Protein AF-A0A2K3L860-F1 (afdb_monomer_lite)

Foldseek 3Di:
DDDPDDPPVVVVVVVVVVVVVVVVVVVDDDDDPDPPVVPVVVPPPDDDDDDDDDDDDDDDPDDQPQPDPPDDDDDDPDQAAEEEAEQHLVQVVCVVRLEAADPQPCCVVVVDPRHHYDHDSYN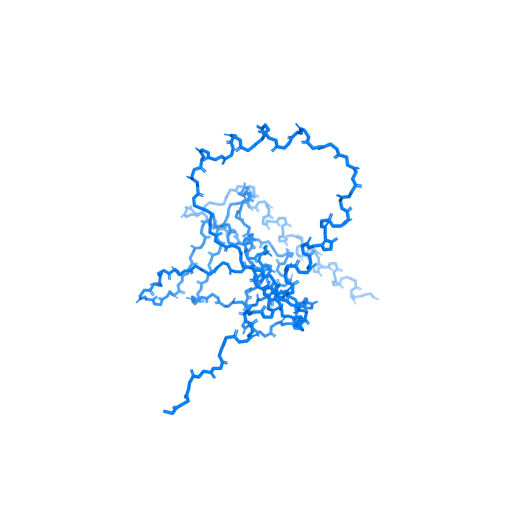YYHQHYDPPRPRRDDRVCSHHVVCPPPDDDDDDDPVRDDDVVRVVVVVVVVVVVVVVVVVVVVVVVD

Sequence (190 aa):
MSGENEIPLYDYIIDSLNAKLADLESCVDGHSKEELDSVKDVYMNVAVPLPQLSPELPPTQDVPKRYTAYINYTKLLFKVDTFFAVGSPLGVFLALRNIRIGIGRGQEYWEQENISEDMPACRQMFNIFHPYDPVAYRVEPLVCKEYFGKRPVLIPYHRGGKRLHIGFQEFTENLAVRTHAIKNYMISAR

Structure (mmCIF, N/CA/C/O backbone):
data_AF-A0A2K3L860-F1
#
_entry.id   AF-A0A2K3L860-F1
#
loop_
_atom_site.group_PDB
_atom_site.id
_atom_site.type_symbol
_atom_site.label_atom_id
_atom_site.label_alt_id
_atom_site.label_comp_id
_atom_site.label_asym_id
_atom_site.label_entity_id
_atom_site.label_seq_id
_atom_site.pdbx_PDB_ins_code
_atom_site.Cartn_x
_atom_site.Cartn_y
_atom_site.Cartn_z
_atom_site.occupancy
_atom_site.B_iso_or_equiv
_atom_site.auth_seq_id
_atom_site.auth_comp_id
_atom_site.auth_asym_id
_atom_site.auth_atom_id
_atom_site.pdbx_PDB_model_num
ATOM 1 N N . MET A 1 1 ? -25.189 2.477 56.644 1.00 37.31 1 MET A N 1
ATOM 2 C CA . MET A 1 1 ? -23.773 2.620 57.034 1.00 37.31 1 MET A CA 1
ATOM 3 C C . MET A 1 1 ? -22.972 2.907 55.778 1.00 37.31 1 MET A C 1
ATOM 5 O O . MET A 1 1 ? -23.106 2.147 54.831 1.00 37.31 1 MET A O 1
ATOM 9 N N . SER A 1 2 ? -22.222 4.014 55.827 1.00 41.62 2 SER A N 1
ATOM 10 C CA . SER A 1 2 ? -21.020 4.377 55.051 1.00 41.62 2 SER A CA 1
ATOM 11 C C . SER A 1 2 ? -21.061 4.339 53.518 1.00 41.62 2 SER A C 1
ATOM 13 O O . SER A 1 2 ? -21.003 3.271 52.916 1.00 41.62 2 SER A O 1
ATOM 15 N N . GLY A 1 3 ? -21.001 5.532 52.920 1.00 40.41 3 GLY A N 1
ATOM 16 C CA . GLY A 1 3 ? -20.678 5.758 51.511 1.00 40.41 3 GLY A CA 1
ATOM 17 C C . GLY A 1 3 ? -20.404 7.233 51.189 1.00 40.41 3 GLY A C 1
ATOM 18 O O . GLY A 1 3 ? -20.830 7.703 50.147 1.00 40.41 3 GLY A O 1
ATOM 19 N N . GLU A 1 4 ? -19.756 7.981 52.086 1.00 53.78 4 GLU A N 1
ATOM 20 C CA . GLU A 1 4 ? -19.275 9.348 51.828 1.00 53.78 4 GLU A CA 1
ATOM 21 C C . GLU A 1 4 ? -17.748 9.285 51.793 1.00 53.78 4 GLU A C 1
ATOM 23 O O . GLU A 1 4 ? -17.167 9.092 52.852 1.00 53.78 4 GLU A O 1
ATOM 28 N N . ASN A 1 5 ? -17.111 9.338 50.613 1.00 53.41 5 ASN A N 1
ATOM 29 C CA . ASN A 1 5 ? -15.647 9.499 50.472 1.00 53.41 5 ASN A CA 1
ATOM 30 C C . ASN A 1 5 ? -15.177 9.846 49.031 1.00 53.41 5 ASN A C 1
ATOM 32 O O . ASN A 1 5 ? -14.077 9.470 48.644 1.00 53.41 5 ASN A O 1
ATOM 36 N N . GLU A 1 6 ? -15.959 10.574 48.221 1.00 54.19 6 GLU A N 1
ATOM 37 C CA . GLU A 1 6 ? -15.490 11.064 46.895 1.00 54.19 6 GLU A CA 1
ATOM 38 C C . GLU A 1 6 ? -15.474 12.598 46.751 1.00 54.19 6 GLU A C 1
ATOM 40 O O . GLU A 1 6 ? -14.933 13.132 45.786 1.00 54.19 6 GLU A O 1
ATOM 45 N N . ILE A 1 7 ? -15.992 13.327 47.741 1.00 55.47 7 ILE A N 1
ATOM 46 C CA . ILE A 1 7 ? -16.099 14.794 47.727 1.00 55.47 7 ILE A CA 1
ATOM 47 C C . ILE A 1 7 ? -14.745 15.535 47.905 1.00 55.47 7 ILE A C 1
ATOM 49 O O . ILE A 1 7 ? -14.552 16.546 47.232 1.00 55.47 7 ILE A O 1
ATOM 53 N N . PRO A 1 8 ? -13.750 15.071 48.698 1.00 58.66 8 PRO A N 1
ATOM 54 C CA . PRO A 1 8 ? -12.613 15.930 49.060 1.00 58.66 8 PRO A CA 1
ATOM 55 C C . PRO A 1 8 ? -11.592 16.158 47.933 1.00 58.66 8 PRO A C 1
ATOM 57 O O . PRO A 1 8 ? -10.766 17.062 48.030 1.00 58.66 8 PRO A O 1
ATOM 60 N N . LEU A 1 9 ? -11.621 15.355 46.862 1.00 65.06 9 LEU A N 1
ATOM 61 C CA . LEU A 1 9 ? -10.682 15.503 45.747 1.00 65.06 9 LEU A CA 1
ATOM 62 C C . LEU A 1 9 ? -11.074 16.657 44.812 1.00 65.06 9 LEU A C 1
ATOM 64 O O . LEU A 1 9 ? -10.198 17.337 44.284 1.00 65.06 9 LEU A O 1
ATOM 68 N N . TYR A 1 10 ? -12.374 16.888 44.619 1.00 61.34 10 TYR A N 1
ATOM 69 C CA . TYR A 1 10 ? -12.865 17.947 43.737 1.00 61.34 10 TYR A CA 1
ATOM 70 C C . TYR A 1 10 ? -12.638 19.332 44.331 1.00 61.34 10 TYR A C 1
ATOM 72 O O . TYR A 1 10 ? -12.137 20.210 43.631 1.00 61.34 10 TYR A O 1
ATOM 80 N N . ASP A 1 11 ? -12.920 19.496 45.622 1.00 75.94 11 ASP A N 1
ATOM 81 C CA . ASP A 1 11 ? -12.706 20.764 46.323 1.00 75.94 11 ASP A CA 1
ATOM 82 C C . ASP A 1 11 ? -11.220 21.153 46.302 1.00 75.94 11 ASP A C 1
ATOM 84 O O . ASP A 1 11 ? -10.871 22.276 45.945 1.00 75.94 11 ASP A O 1
ATOM 88 N N . TYR A 1 12 ? -10.323 20.183 46.523 1.00 79.38 12 TYR A N 1
ATOM 89 C CA . TYR A 1 12 ? -8.878 20.399 46.423 1.00 79.38 12 TYR A CA 1
ATOM 90 C C . TYR A 1 12 ? -8.427 20.861 45.024 1.00 79.38 12 TYR A C 1
ATOM 92 O O . TYR A 1 12 ? -7.561 21.730 44.894 1.00 79.38 12 TYR A O 1
ATOM 100 N N . ILE A 1 13 ? -9.008 20.291 43.962 1.00 75.00 13 ILE A N 1
ATOM 101 C CA . ILE A 1 13 ? -8.688 20.674 42.579 1.00 75.00 13 ILE A CA 1
ATOM 102 C C . ILE A 1 13 ? -9.181 22.095 42.285 1.00 75.00 13 ILE A C 1
ATOM 104 O O . ILE A 1 13 ? -8.449 22.874 41.673 1.00 75.00 13 ILE A O 1
ATOM 108 N N . ILE A 1 14 ? -10.392 22.441 42.730 1.00 79.62 14 ILE A N 1
ATOM 109 C CA . ILE A 1 14 ? -10.975 23.776 42.545 1.00 79.62 14 ILE A CA 1
ATOM 110 C C . ILE A 1 14 ? -10.124 24.829 43.256 1.00 79.62 14 ILE A C 1
ATOM 112 O O . ILE A 1 14 ? -9.753 25.832 42.644 1.00 79.62 14 ILE A O 1
ATOM 116 N N . ASP A 1 15 ? -9.736 24.572 44.503 1.00 84.25 15 ASP A N 1
ATOM 117 C CA . ASP A 1 15 ? -8.903 25.489 45.281 1.00 84.25 15 ASP A CA 1
ATOM 118 C C . ASP A 1 15 ? -7.521 25.684 44.640 1.00 84.25 15 ASP A C 1
ATOM 120 O O . ASP A 1 15 ? -7.024 26.808 44.537 1.00 84.25 15 ASP A O 1
ATOM 124 N N . SER A 1 16 ? -6.921 24.606 44.120 1.00 81.25 16 SER A N 1
ATOM 125 C CA . SER A 1 16 ? -5.637 24.672 43.414 1.00 81.25 16 SER A CA 1
ATOM 126 C C . SER A 1 16 ? -5.717 25.463 42.101 1.00 81.25 16 SER A C 1
ATOM 128 O O . SER A 1 16 ? -4.788 26.205 41.768 1.00 81.25 16 SER A O 1
ATOM 130 N N . LEU A 1 17 ? -6.816 25.332 41.351 1.00 81.31 17 LEU A N 1
ATOM 131 C CA . LEU A 1 17 ? -7.034 26.078 40.109 1.00 81.31 17 LEU A CA 1
ATOM 132 C C . LEU A 1 17 ? -7.280 27.565 40.375 1.00 81.31 17 LEU A C 1
ATOM 134 O O . LEU A 1 17 ? -6.705 28.404 39.682 1.00 81.31 17 LEU A O 1
ATOM 138 N N . ASN A 1 18 ? -8.063 27.892 41.404 1.00 85.50 18 ASN A N 1
ATOM 139 C CA . ASN A 1 18 ? -8.320 29.276 41.802 1.00 85.50 18 ASN A CA 1
ATOM 140 C C . ASN A 1 18 ? -7.043 29.982 42.277 1.00 85.50 18 ASN A C 1
ATOM 142 O O . ASN A 1 18 ? -6.813 31.133 41.913 1.00 85.50 18 ASN A O 1
ATOM 146 N N . ALA A 1 19 ? -6.170 29.284 43.011 1.00 83.06 19 ALA A N 1
ATOM 147 C CA . ALA A 1 19 ? -4.871 29.827 43.407 1.00 83.06 19 ALA A CA 1
ATOM 148 C C . ALA A 1 19 ? -3.983 30.149 42.189 1.00 83.06 19 ALA A C 1
ATOM 150 O O . ALA A 1 19 ? -3.400 31.227 42.115 1.00 83.06 19 ALA A O 1
ATOM 151 N N . LYS A 1 20 ? -3.940 29.259 41.186 1.00 83.12 20 LYS A N 1
ATOM 152 C CA . LYS A 1 20 ? -3.177 29.495 39.945 1.00 83.12 20 LYS A CA 1
ATOM 153 C C . LYS A 1 20 ? -3.732 30.641 39.102 1.00 83.12 20 LYS A C 1
ATOM 155 O O . LYS A 1 20 ? -2.955 31.341 38.458 1.00 83.12 20 LYS A O 1
ATOM 160 N N . LEU A 1 21 ? -5.053 30.820 39.078 1.00 76.69 21 LEU A N 1
ATOM 161 C CA . LEU A 1 21 ? -5.680 31.958 38.403 1.00 76.69 21 LEU A CA 1
ATOM 162 C C . LEU A 1 21 ? -5.306 33.275 39.088 1.00 76.69 21 LEU A C 1
ATOM 164 O O . LEU A 1 21 ? -4.918 34.212 38.399 1.00 76.69 21 LEU A O 1
ATOM 168 N N . ALA A 1 22 ? -5.323 33.320 40.421 1.00 80.06 22 ALA A N 1
ATOM 169 C CA . ALA A 1 22 ? -4.911 34.502 41.176 1.00 80.06 22 ALA A CA 1
ATOM 170 C C . ALA A 1 22 ? -3.428 34.861 40.954 1.00 80.06 22 ALA A C 1
ATOM 172 O O . ALA A 1 22 ? -3.096 36.037 40.804 1.00 80.06 22 ALA A O 1
ATOM 173 N N . ASP A 1 23 ? -2.541 33.863 40.863 1.00 77.00 23 ASP A N 1
ATOM 174 C CA . ASP A 1 23 ? -1.121 34.076 40.544 1.00 77.00 23 ASP A CA 1
ATOM 175 C C . ASP A 1 23 ? -0.928 34.645 39.127 1.00 77.00 23 ASP A C 1
ATOM 177 O O . ASP A 1 23 ? -0.110 35.540 38.913 1.00 77.00 23 ASP A O 1
ATOM 181 N N . LEU A 1 24 ? -1.705 34.156 38.155 1.00 71.56 24 LEU A N 1
ATOM 182 C CA . LEU A 1 24 ? -1.675 34.641 36.773 1.00 71.56 24 LEU A CA 1
ATOM 183 C C . LEU A 1 24 ? -2.245 36.057 36.641 1.00 71.56 24 LEU A C 1
ATOM 185 O O . LEU A 1 24 ? -1.691 36.863 35.896 1.00 71.56 24 LEU A O 1
ATOM 189 N N . GLU A 1 25 ? -3.313 36.375 37.373 1.00 73.75 25 GLU A N 1
ATOM 190 C CA . GLU A 1 25 ? -3.898 37.719 37.416 1.00 73.75 25 GLU A CA 1
ATOM 191 C C . GLU A 1 25 ? -2.967 38.721 38.113 1.00 73.75 25 GLU A C 1
ATOM 193 O O . GLU A 1 25 ? -2.856 39.863 37.674 1.00 73.75 25 GLU A O 1
ATOM 198 N N . SER A 1 26 ? -2.217 38.280 39.127 1.00 65.56 26 SER A N 1
ATOM 199 C CA . SER A 1 26 ? -1.172 39.069 39.794 1.00 65.56 26 SER A CA 1
ATOM 200 C C . SER A 1 26 ? 0.007 39.411 38.866 1.00 65.56 26 SER A C 1
ATOM 202 O O . SER A 1 26 ? 0.633 40.461 39.008 1.00 65.56 26 SER A O 1
ATOM 204 N N . CYS A 1 27 ? 0.296 38.570 37.865 1.00 50.06 27 CYS A N 1
ATOM 205 C CA . CYS A 1 27 ? 1.323 38.849 36.855 1.00 50.06 27 CYS A CA 1
ATOM 206 C C . CYS A 1 27 ? 0.886 39.849 35.769 1.00 50.06 27 CYS A C 1
ATOM 208 O O . CYS A 1 27 ? 1.728 40.271 34.974 1.00 50.06 27 CYS A O 1
ATOM 210 N N . VAL A 1 28 ? -0.391 40.241 35.719 1.00 53.38 28 VAL A N 1
ATOM 211 C CA . VAL A 1 28 ? -0.916 41.205 34.744 1.00 53.38 28 VAL A CA 1
ATOM 212 C C . VAL A 1 28 ? -1.301 42.493 35.466 1.00 53.38 28 VAL A C 1
ATOM 214 O O . VAL A 1 28 ? -2.473 42.832 35.599 1.00 53.38 28 VAL A O 1
ATOM 217 N N . ASP A 1 29 ? -0.289 43.241 35.903 1.00 47.12 29 ASP A N 1
ATOM 218 C CA . ASP A 1 29 ? -0.457 44.656 36.223 1.00 47.12 29 ASP A CA 1
ATOM 219 C C . ASP A 1 29 ? 0.257 45.511 35.167 1.00 47.12 29 ASP A C 1
ATOM 221 O O . ASP A 1 29 ? 1.479 45.467 35.015 1.00 47.12 29 ASP A O 1
ATOM 225 N N . GLY A 1 30 ? -0.542 46.270 34.410 1.00 51.44 30 GLY A N 1
ATOM 226 C CA . GLY A 1 30 ? -0.077 47.355 33.544 1.00 51.44 30 GLY A CA 1
ATOM 227 C C . GLY A 1 30 ? -0.006 47.075 32.036 1.00 51.44 30 GLY A C 1
ATOM 228 O O . GLY A 1 30 ? 1.085 46.995 31.488 1.00 51.44 30 GLY A O 1
ATOM 229 N N . HIS A 1 31 ? -1.150 47.030 31.337 1.00 37.59 31 HIS A N 1
ATOM 230 C CA . HIS A 1 31 ? -1.500 48.012 30.284 1.00 37.59 31 HIS A CA 1
ATOM 231 C C . HIS A 1 31 ? -2.843 47.695 29.576 1.00 37.59 31 HIS A C 1
ATOM 233 O O . HIS A 1 31 ? -3.095 46.575 29.145 1.00 37.59 31 HIS A O 1
ATOM 239 N N . SER A 1 32 ? -3.660 48.750 29.418 1.00 39.38 32 SER A N 1
ATOM 240 C CA . SER A 1 32 ? -4.840 48.932 28.537 1.00 39.38 32 SER A CA 1
ATOM 241 C C . SER A 1 32 ? -6.076 48.036 28.739 1.00 39.38 32 SER A C 1
ATOM 243 O O . SER A 1 32 ? -6.258 47.007 28.099 1.00 39.38 32 SER A O 1
ATOM 245 N N . LYS A 1 33 ? -7.009 48.539 29.556 1.00 47.03 33 LYS A N 1
ATOM 246 C CA . LYS A 1 33 ? -8.347 47.991 29.842 1.00 47.03 33 LYS A CA 1
ATOM 247 C C . LYS A 1 33 ? -9.439 48.414 28.835 1.00 47.03 33 LYS A C 1
ATOM 249 O O . LYS A 1 33 ? -10.611 48.370 29.182 1.00 47.03 33 LYS A O 1
ATOM 254 N N . GLU A 1 34 ? -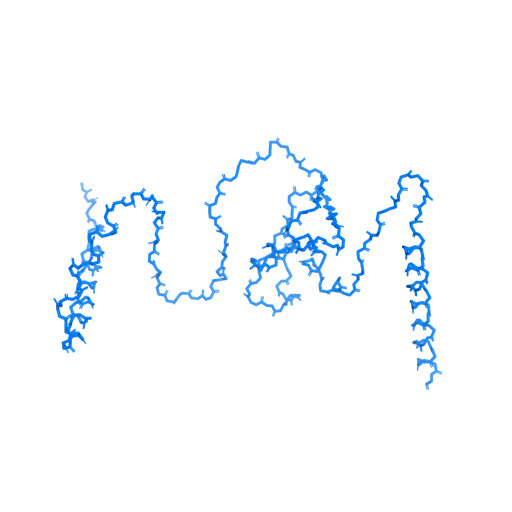9.090 48.828 27.614 1.00 47.34 34 GLU A N 1
ATOM 255 C CA . GLU A 1 34 ? -10.049 49.480 26.692 1.00 47.34 34 GLU A CA 1
ATOM 256 C C . GLU A 1 34 ? -10.246 48.777 25.330 1.00 47.34 34 GLU A C 1
ATOM 258 O O . GLU A 1 34 ? -11.139 49.156 24.582 1.00 47.34 34 GLU A O 1
ATOM 263 N N . GLU A 1 35 ? -9.522 47.693 25.016 1.00 42.88 35 GLU A N 1
ATOM 264 C CA . GLU A 1 35 ? -9.680 46.964 23.734 1.00 42.88 35 GLU A CA 1
ATOM 265 C C . GLU A 1 35 ? -10.376 45.589 23.844 1.00 42.88 35 GLU A C 1
ATOM 267 O O . GLU A 1 35 ? -10.534 44.890 22.843 1.00 42.88 35 GLU A O 1
ATOM 272 N N . LEU A 1 36 ? -10.859 45.194 25.032 1.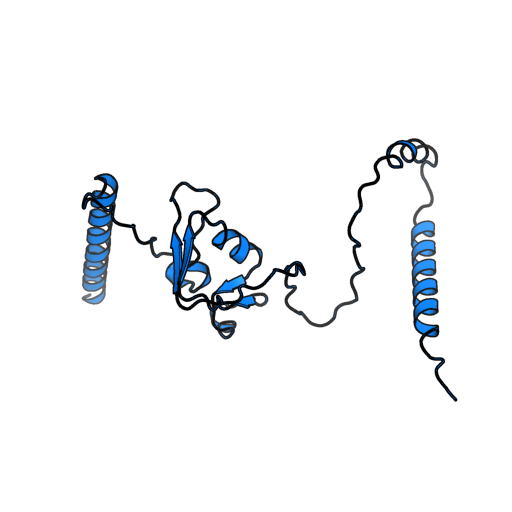00 43.06 36 LEU A N 1
ATOM 273 C CA . LEU A 1 36 ? -11.484 43.875 25.258 1.00 43.06 36 LEU A CA 1
ATOM 274 C C . LEU A 1 36 ? -13.025 43.886 25.321 1.00 43.06 36 LEU A C 1
ATOM 276 O O . LEU A 1 36 ? -13.634 42.835 25.529 1.00 43.06 36 LEU A O 1
ATOM 280 N N . ASP A 1 37 ? -13.657 45.041 25.110 1.00 39.72 37 ASP A N 1
ATOM 281 C CA . ASP A 1 37 ? -15.124 45.152 25.038 1.00 39.72 37 ASP A CA 1
ATOM 282 C C . ASP A 1 37 ? -15.657 45.222 23.595 1.00 39.72 37 ASP A C 1
ATOM 284 O O . ASP A 1 37 ? -16.842 45.015 23.375 1.00 39.72 37 ASP A O 1
ATOM 288 N N . SER A 1 38 ? -14.791 45.386 22.586 1.00 41.00 38 SER A N 1
ATOM 289 C CA . SER A 1 38 ? -15.187 45.393 21.162 1.00 41.00 38 SER A CA 1
ATOM 290 C C . SER A 1 38 ? -15.169 43.998 20.505 1.00 41.00 38 SER A C 1
ATOM 292 O O . SER A 1 38 ? -15.872 43.737 19.530 1.00 41.00 38 SER A O 1
ATOM 294 N N . VAL A 1 39 ? -14.396 43.048 21.047 1.00 42.62 39 VAL A N 1
ATOM 295 C CA . VAL A 1 39 ? -14.201 41.719 20.425 1.00 42.62 39 VAL A CA 1
ATOM 296 C C . VAL A 1 39 ? -15.210 40.671 20.925 1.00 42.62 39 VAL A C 1
ATOM 298 O O . VAL A 1 39 ? -15.438 39.657 20.261 1.00 42.62 39 VAL A O 1
ATOM 301 N N . LYS A 1 40 ? -15.871 40.914 22.066 1.00 41.06 40 LYS A N 1
ATOM 302 C CA . LYS A 1 40 ? -16.848 39.983 22.662 1.00 41.06 40 LYS A CA 1
ATOM 303 C C . LYS A 1 40 ? -18.166 39.898 21.883 1.00 41.06 40 LYS A C 1
ATOM 305 O O . LYS A 1 40 ? -18.759 38.822 21.837 1.00 41.06 40 LYS A O 1
ATOM 310 N N . ASP A 1 41 ? -18.570 40.967 21.198 1.00 37.19 41 ASP A N 1
ATOM 311 C CA . ASP A 1 41 ? -19.844 41.007 20.464 1.00 37.19 41 ASP A CA 1
ATOM 312 C C . ASP A 1 41 ? -19.816 40.242 19.130 1.00 37.19 41 ASP A C 1
ATOM 314 O O . ASP A 1 41 ? -20.860 39.839 18.613 1.00 37.19 41 ASP A O 1
ATOM 318 N N . VAL A 1 42 ? -18.628 39.970 18.580 1.00 41.38 42 VAL A N 1
ATOM 319 C CA . VAL A 1 42 ? -18.482 39.246 17.304 1.00 41.38 42 VAL A CA 1
ATOM 320 C C . VAL A 1 42 ? -18.513 37.723 17.497 1.00 41.38 42 VAL A C 1
ATOM 322 O O . VAL A 1 42 ? -18.956 36.998 16.607 1.00 41.38 42 VAL A O 1
ATOM 325 N N . TYR A 1 43 ? -18.106 37.213 18.664 1.00 40.19 43 TYR A N 1
ATOM 326 C CA . TYR A 1 43 ? -17.935 35.770 18.889 1.00 40.19 43 TYR A CA 1
ATOM 327 C C . TYR A 1 43 ? -19.128 35.052 19.540 1.00 40.19 43 TYR A C 1
ATOM 329 O O . TYR A 1 43 ? -19.131 33.823 19.581 1.00 40.19 43 TYR A O 1
ATOM 337 N N . MET A 1 44 ? -20.171 35.759 19.987 1.00 40.09 44 MET A N 1
ATOM 338 C CA . MET A 1 44 ? -21.336 35.121 20.628 1.00 40.09 44 MET A CA 1
ATOM 339 C C . MET A 1 44 ? -22.443 34.661 19.662 1.00 40.09 44 MET A C 1
ATOM 341 O O . MET A 1 44 ? -23.421 34.067 20.106 1.00 40.09 44 MET A O 1
ATOM 345 N N . ASN A 1 45 ? -22.289 34.856 18.345 1.00 45.66 45 ASN A N 1
ATOM 346 C CA . ASN A 1 45 ? -23.353 34.576 17.366 1.00 45.66 45 ASN A CA 1
ATOM 347 C C . ASN A 1 45 ? -23.065 33.448 16.361 1.00 45.66 45 ASN A C 1
ATOM 349 O O . ASN A 1 45 ? -23.779 33.319 15.367 1.00 45.66 45 ASN A O 1
ATOM 353 N N . VAL A 1 46 ? -22.087 32.576 16.616 1.00 35.38 46 VAL A N 1
ATOM 354 C CA . VAL A 1 46 ? -21.932 31.342 15.827 1.00 35.38 46 VAL A CA 1
ATOM 355 C C . VAL A 1 46 ? -21.883 30.141 16.763 1.00 35.38 46 VAL A C 1
ATOM 357 O O . VAL A 1 46 ? -20.829 29.726 17.234 1.00 35.38 46 VAL A O 1
ATOM 360 N N . ALA A 1 47 ? -23.055 29.569 17.034 1.00 40.38 47 ALA A N 1
ATOM 361 C CA . ALA A 1 47 ? -23.168 28.273 17.683 1.00 40.38 47 ALA A CA 1
ATOM 362 C C . ALA A 1 47 ? -22.594 27.187 16.755 1.00 40.38 47 ALA A C 1
ATOM 364 O O . ALA A 1 47 ? -23.253 26.737 15.819 1.00 40.38 47 ALA A O 1
ATOM 365 N N . VAL A 1 48 ? -21.359 26.763 17.023 1.00 37.12 48 VAL A N 1
ATOM 366 C CA . VAL A 1 48 ? -20.770 25.533 16.478 1.00 37.12 48 VAL A CA 1
ATOM 367 C C . VAL A 1 48 ? -20.484 24.605 17.660 1.00 37.12 48 VAL A C 1
ATOM 369 O O . VAL A 1 48 ? -19.784 25.025 18.583 1.00 37.12 48 VAL A O 1
ATOM 372 N N . PRO A 1 49 ? -20.990 23.359 17.691 1.00 36.56 49 PRO A N 1
ATOM 373 C CA . PRO A 1 49 ? -20.646 22.434 18.762 1.00 36.56 49 PRO A CA 1
ATOM 374 C C . PRO A 1 49 ? -19.180 22.003 18.609 1.00 36.56 49 PRO A C 1
ATOM 376 O O . PRO A 1 49 ? -18.834 21.280 17.675 1.00 36.56 49 PRO A O 1
ATOM 379 N N . LEU A 1 50 ? -18.316 22.443 19.523 1.00 35.09 50 LEU A N 1
ATOM 380 C CA . LEU A 1 50 ? -16.951 21.938 19.682 1.00 35.09 50 LEU A CA 1
ATOM 381 C C . LEU A 1 50 ? -16.969 20.703 20.606 1.00 35.09 50 LEU A C 1
ATOM 383 O O . LEU A 1 50 ? -17.458 20.807 21.734 1.00 35.09 50 LEU A O 1
ATOM 387 N N . PRO A 1 51 ? -16.450 19.535 20.179 1.00 35.19 51 PRO A N 1
ATOM 388 C CA . PRO A 1 51 ? -16.234 18.400 21.072 1.00 35.19 51 PRO A CA 1
ATOM 389 C C . PRO A 1 51 ? -15.178 18.735 22.132 1.00 35.19 51 PRO A C 1
ATOM 391 O O . PRO A 1 51 ? -14.177 19.388 21.844 1.00 35.19 51 PRO A O 1
ATOM 394 N N . GLN A 1 52 ? -15.425 18.282 23.359 1.00 36.69 52 GLN A N 1
ATOM 395 C CA . GLN A 1 52 ? -14.699 18.679 24.560 1.00 36.69 52 GLN A CA 1
ATOM 396 C C . GLN A 1 52 ? -13.236 18.219 24.572 1.00 36.69 52 GLN A C 1
ATOM 398 O O . GLN A 1 52 ? -12.933 17.050 24.338 1.00 36.69 52 GLN A O 1
ATOM 403 N N . LEU A 1 53 ? -12.348 19.158 24.901 1.00 33.94 53 LEU A N 1
ATOM 404 C CA . LEU A 1 53 ? -10.923 18.952 25.127 1.00 33.94 53 LEU A CA 1
ATOM 405 C C . LEU A 1 53 ? -10.701 18.705 26.630 1.00 33.94 53 LEU A C 1
ATOM 407 O O . LEU A 1 53 ? -10.928 19.598 27.444 1.00 33.94 53 LEU A O 1
ATOM 411 N N . SER A 1 54 ? -10.312 17.489 27.010 1.00 37.22 54 SER A N 1
ATOM 412 C CA . SER A 1 54 ? -9.958 17.141 28.396 1.00 37.22 54 SER A CA 1
ATOM 413 C C . SER A 1 54 ? -8.537 17.635 28.752 1.00 37.22 54 SER A C 1
ATOM 415 O O . SER A 1 54 ? -7.678 17.613 27.869 1.00 37.22 54 SER A O 1
ATOM 417 N N . PRO A 1 55 ? -8.244 18.039 30.009 1.00 46.22 55 PRO A N 1
ATOM 418 C CA . PRO A 1 55 ? -6.915 18.516 30.421 1.00 46.22 55 PRO A CA 1
ATOM 419 C C . PRO A 1 55 ? -5.907 17.369 30.643 1.00 46.22 55 PRO A C 1
ATOM 421 O O . PRO A 1 55 ? -6.263 16.327 31.193 1.00 46.22 55 PRO A O 1
ATOM 424 N N . GLU A 1 56 ? -4.643 17.567 30.246 1.00 37.41 56 GLU A N 1
ATOM 425 C CA . GLU A 1 56 ? -3.527 16.626 30.464 1.00 37.41 56 GLU A CA 1
ATOM 426 C C . GLU A 1 56 ? -3.118 16.517 31.957 1.00 37.41 56 GLU A C 1
ATOM 428 O O . GLU A 1 56 ? -3.034 17.515 32.673 1.00 37.41 56 GLU A O 1
ATOM 433 N N . LEU A 1 57 ? -2.825 15.287 32.406 1.00 33.34 57 LEU A N 1
ATOM 434 C CA . LEU A 1 57 ? -2.268 14.915 33.722 1.00 33.34 57 LEU A CA 1
ATOM 435 C C . LEU A 1 57 ? -0.711 14.851 33.698 1.00 33.34 57 LEU A C 1
ATOM 437 O O . LEU A 1 57 ? -0.133 14.705 32.620 1.00 33.34 57 LEU A O 1
ATOM 441 N N . PRO A 1 58 ? -0.023 14.943 34.864 1.00 39.47 58 PRO A N 1
ATOM 442 C CA . PRO A 1 58 ? 1.441 15.103 34.998 1.00 39.47 58 PRO A CA 1
ATOM 443 C C . PRO A 1 58 ? 2.261 13.817 34.690 1.00 39.47 58 PRO A C 1
ATOM 445 O O . PRO A 1 58 ? 1.679 12.748 34.478 1.00 39.47 58 PRO A O 1
ATOM 448 N N . PRO A 1 59 ? 3.614 13.896 34.594 1.00 48.56 59 PRO A N 1
ATOM 449 C CA . PRO A 1 59 ? 4.419 13.022 33.745 1.00 48.56 59 PRO A CA 1
ATOM 450 C C . PRO A 1 59 ? 4.521 11.621 34.341 1.00 48.56 59 PRO A C 1
ATOM 452 O O . PRO A 1 59 ? 5.215 11.380 35.328 1.00 48.56 59 PRO A O 1
ATOM 455 N N . THR A 1 60 ? 3.822 10.690 33.707 1.00 38.28 60 THR A N 1
ATOM 456 C CA . THR A 1 60 ? 3.840 9.274 34.055 1.00 38.28 60 THR A CA 1
ATOM 457 C C . THR A 1 60 ? 4.450 8.537 32.867 1.00 38.28 60 THR A C 1
ATOM 459 O O . THR A 1 60 ? 3.835 8.515 31.808 1.00 38.28 60 THR A O 1
ATOM 462 N N . GLN A 1 61 ? 5.683 8.050 33.055 1.00 43.28 61 GLN A N 1
ATOM 463 C CA . GLN A 1 61 ? 6.429 7.049 32.269 1.00 43.28 61 GLN A CA 1
ATOM 464 C C . GLN A 1 61 ? 6.015 6.902 30.799 1.00 43.28 61 GLN A C 1
ATOM 466 O O . GLN A 1 61 ? 4.970 6.322 30.543 1.00 43.28 61 GLN A O 1
ATOM 471 N N . ASP A 1 62 ? 6.864 7.371 29.878 1.00 52.22 62 ASP A N 1
ATOM 472 C CA . ASP A 1 62 ? 6.800 7.284 28.406 1.00 52.22 62 ASP A CA 1
ATOM 473 C C . ASP A 1 62 ? 5.861 6.202 27.835 1.00 52.22 62 ASP A C 1
ATOM 475 O O . ASP A 1 62 ? 6.279 5.159 27.332 1.00 52.22 62 ASP A O 1
ATOM 479 N N . VAL A 1 63 ? 4.551 6.453 27.893 1.00 50.88 63 VAL A N 1
ATOM 480 C CA . VAL A 1 63 ? 3.565 5.629 27.202 1.00 50.88 63 VAL A CA 1
ATOM 481 C C . VAL A 1 63 ? 3.529 6.153 25.771 1.00 50.88 63 VAL A C 1
ATOM 483 O O . VAL A 1 63 ? 3.246 7.343 25.590 1.00 50.88 63 VAL A O 1
ATOM 486 N N . PRO A 1 64 ? 3.786 5.326 24.740 1.00 56.53 64 PRO A N 1
ATOM 487 C CA . PRO A 1 64 ? 3.737 5.786 23.361 1.00 56.53 64 PRO A CA 1
ATOM 488 C C . PRO A 1 64 ? 2.366 6.414 23.078 1.00 56.53 64 PRO A C 1
ATOM 490 O O . PRO A 1 64 ? 1.344 5.720 23.066 1.00 56.53 64 PRO A O 1
ATOM 493 N N . LYS A 1 65 ? 2.329 7.745 22.890 1.00 56.28 65 LYS A N 1
ATOM 494 C CA . LYS A 1 65 ? 1.096 8.502 22.624 1.00 56.28 65 LYS A CA 1
ATOM 495 C C . LYS A 1 65 ? 0.511 8.020 21.292 1.00 56.28 65 LYS A C 1
ATOM 497 O O . LYS A 1 65 ? 0.920 8.446 20.215 1.00 56.28 65 LYS A O 1
ATOM 502 N N . ARG A 1 66 ? -0.455 7.099 21.351 1.00 59.69 66 ARG A N 1
ATOM 503 C CA . ARG A 1 66 ? -1.225 6.650 20.185 1.00 59.69 66 ARG A CA 1
ATOM 504 C C . ARG A 1 66 ? -2.187 7.759 19.766 1.00 59.69 66 ARG A C 1
ATOM 506 O O . ARG A 1 66 ? -3.219 7.954 20.398 1.00 59.69 66 ARG A O 1
ATOM 513 N N . TYR A 1 67 ? -1.909 8.424 18.648 1.00 64.19 67 TYR A N 1
ATOM 514 C CA . TYR A 1 67 ? -2.806 9.414 18.028 1.00 64.19 67 TYR A CA 1
ATOM 515 C C . TYR A 1 67 ? -3.981 8.758 17.276 1.00 64.19 67 TYR A C 1
ATOM 517 O O . TYR A 1 67 ? -4.280 9.094 16.129 1.00 64.19 67 TYR A O 1
ATOM 525 N N . THR A 1 68 ? -4.637 7.772 17.892 1.00 64.50 68 THR A N 1
ATOM 526 C CA . THR A 1 68 ? -5.811 7.114 17.306 1.00 64.50 68 THR A CA 1
ATOM 527 C C . THR A 1 68 ? -7.066 7.735 17.896 1.00 64.50 68 THR A C 1
ATOM 529 O O . THR A 1 68 ? -7.342 7.571 19.080 1.00 64.50 68 THR A O 1
ATOM 532 N N . ALA A 1 69 ? -7.832 8.450 17.071 1.00 71.00 69 ALA A N 1
ATOM 533 C CA . ALA A 1 69 ? -9.141 8.949 17.474 1.00 71.00 69 ALA A CA 1
ATOM 534 C C . ALA A 1 69 ? -10.042 7.776 17.899 1.00 71.00 69 ALA A C 1
ATOM 536 O O . ALA A 1 69 ? -10.130 6.771 17.186 1.00 71.00 69 ALA A O 1
ATOM 537 N N . TYR A 1 70 ? -10.715 7.906 19.044 1.00 72.81 70 TYR A N 1
ATOM 538 C CA . TYR A 1 70 ? -11.654 6.899 19.533 1.00 72.81 70 TYR A CA 1
ATOM 539 C C . TYR A 1 70 ? -12.956 6.980 18.726 1.00 72.81 70 TYR A C 1
ATOM 541 O O . TYR A 1 70 ? -13.890 7.699 19.073 1.00 72.81 70 TYR A O 1
ATOM 549 N N . ILE A 1 71 ? -12.978 6.288 17.587 1.00 82.94 71 ILE A N 1
ATOM 550 C CA . ILE A 1 71 ? -14.115 6.239 16.666 1.00 82.94 71 ILE A CA 1
ATOM 551 C C . ILE A 1 71 ? -14.635 4.803 16.625 1.00 82.94 71 ILE A C 1
ATOM 553 O O . ILE A 1 71 ? -13.901 3.868 16.299 1.00 82.94 71 ILE A O 1
ATOM 557 N N . ASN A 1 72 ? -15.920 4.631 16.928 1.00 83.75 72 ASN A N 1
ATOM 558 C CA . ASN A 1 72 ? -16.592 3.339 16.843 1.00 83.75 72 ASN A CA 1
ATOM 559 C C . ASN A 1 72 ? -17.013 3.058 15.398 1.00 83.75 72 ASN A C 1
ATOM 561 O O . ASN A 1 72 ? -18.062 3.507 14.941 1.00 83.75 72 ASN A O 1
ATOM 565 N N . TYR A 1 73 ? -16.191 2.296 14.678 1.00 84.31 73 TYR A N 1
ATOM 566 C CA . TYR A 1 73 ? -16.534 1.801 13.347 1.00 84.31 73 TYR A CA 1
ATOM 567 C C . TYR A 1 73 ? -17.392 0.536 13.442 1.00 84.31 73 TYR A C 1
ATOM 569 O O . TYR A 1 73 ? -17.074 -0.397 14.185 1.00 84.31 73 TYR A O 1
ATOM 577 N N . THR A 1 74 ? -18.454 0.462 12.639 1.00 91.19 74 THR A N 1
ATOM 578 C CA . THR A 1 74 ? -19.209 -0.780 12.440 1.00 91.19 74 THR A CA 1
ATOM 579 C C . THR A 1 74 ? -18.297 -1.846 11.840 1.00 91.19 74 THR A C 1
ATOM 581 O O . THR A 1 74 ? -17.703 -1.636 10.781 1.00 91.19 74 THR A O 1
ATOM 584 N N . LYS A 1 75 ? -18.177 -2.994 12.510 1.00 89.50 75 LYS A N 1
ATOM 585 C CA . LYS A 1 75 ? -17.335 -4.101 12.042 1.00 89.50 75 LYS A CA 1
ATOM 586 C C . LYS A 1 75 ? -18.055 -4.909 10.965 1.00 89.50 75 LYS A C 1
ATOM 588 O O . LYS A 1 75 ? -19.271 -5.083 11.017 1.00 89.50 75 LYS A O 1
ATOM 593 N N . LEU A 1 76 ? -17.290 -5.440 10.015 1.00 89.94 76 LEU A N 1
ATOM 594 C CA . LEU A 1 76 ? -17.808 -6.407 9.050 1.00 89.94 76 LEU A CA 1
ATOM 595 C C . LEU A 1 76 ? -18.228 -7.686 9.788 1.00 89.94 76 LEU A C 1
ATOM 597 O O . LEU A 1 76 ? -17.474 -8.206 10.609 1.00 89.94 76 LEU A O 1
ATOM 601 N N . LEU A 1 77 ? -19.414 -8.212 9.471 1.00 92.94 77 LEU A N 1
ATOM 602 C CA . LEU A 1 77 ? -19.954 -9.448 10.062 1.00 92.94 77 LEU A CA 1
ATOM 603 C C . LEU A 1 77 ? -19.369 -10.723 9.428 1.00 92.94 77 LEU A C 1
ATOM 605 O O . LEU A 1 77 ? -19.924 -11.810 9.56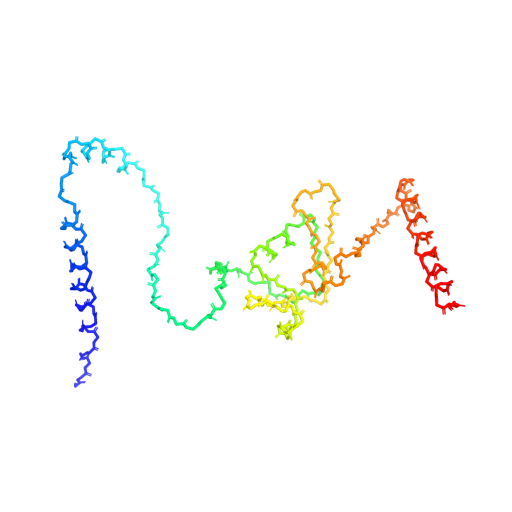5 1.00 92.94 77 LEU A O 1
ATOM 609 N N . PHE A 1 78 ? -18.259 -10.597 8.704 1.00 93.44 78 PHE A N 1
ATOM 610 C CA . PHE A 1 78 ? -17.581 -11.698 8.039 1.00 93.44 78 PHE A CA 1
ATOM 611 C C . PHE A 1 78 ? -16.068 -11.502 8.091 1.00 93.44 78 PHE A C 1
ATOM 613 O O . PHE A 1 78 ? -15.559 -10.381 8.160 1.00 93.44 78 PHE A O 1
ATOM 620 N N . LYS A 1 79 ? -15.337 -12.617 8.034 1.00 92.69 79 LYS A N 1
ATOM 621 C CA . LYS A 1 79 ? -13.878 -12.600 7.947 1.00 92.69 79 LYS A CA 1
ATOM 622 C C . LYS A 1 79 ? -13.461 -12.189 6.539 1.00 92.69 79 LYS A C 1
ATOM 624 O O . LYS A 1 79 ? -13.866 -12.815 5.563 1.00 92.69 79 LYS A O 1
ATOM 629 N N . VAL A 1 80 ? -12.615 -11.170 6.443 1.00 93.06 80 VAL A N 1
ATOM 630 C CA . VAL A 1 80 ? -12.019 -10.769 5.169 1.00 93.06 80 VAL A CA 1
ATOM 631 C C . VAL A 1 80 ? -10.879 -11.727 4.846 1.00 93.06 80 VAL A C 1
ATOM 633 O O . VAL A 1 80 ? -9.922 -11.856 5.609 1.00 93.06 80 VAL A O 1
ATOM 636 N N . ASP A 1 81 ? -10.978 -12.411 3.711 1.00 94.75 81 ASP A N 1
ATOM 637 C CA . ASP A 1 81 ? -9.873 -13.219 3.201 1.00 94.75 81 ASP A CA 1
ATOM 638 C C . ASP A 1 81 ? -8.840 -12.330 2.499 1.00 94.75 81 ASP A C 1
ATOM 640 O O . ASP A 1 81 ? -7.690 -12.249 2.927 1.00 94.75 81 ASP A O 1
ATOM 644 N N . THR A 1 82 ? -9.272 -11.593 1.476 1.00 95.81 82 THR A N 1
ATOM 645 C CA . THR A 1 82 ? -8.397 -10.764 0.646 1.00 95.81 82 THR A CA 1
ATOM 646 C C . THR A 1 82 ? -8.899 -9.322 0.594 1.00 95.81 82 THR A C 1
ATOM 648 O O . THR A 1 82 ? -10.071 -9.076 0.315 1.00 95.81 82 THR A O 1
ATOM 651 N N . PHE A 1 83 ? -8.004 -8.367 0.842 1.00 94.00 83 PHE A N 1
ATOM 652 C CA . PHE A 1 83 ? -8.261 -6.930 0.830 1.00 94.00 83 PHE A CA 1
ATOM 653 C C . PHE A 1 83 ? -7.495 -6.246 -0.312 1.00 94.00 83 PHE A C 1
ATOM 655 O O . PHE A 1 83 ? -6.276 -6.374 -0.416 1.00 94.00 83 PHE A O 1
ATOM 662 N N . PHE A 1 84 ? -8.205 -5.492 -1.154 1.00 94.31 84 PHE A N 1
ATOM 663 C CA . PHE A 1 84 ? -7.622 -4.694 -2.236 1.00 94.31 84 PHE A CA 1
ATOM 664 C C . PHE A 1 84 ? -7.764 -3.202 -1.919 1.00 94.31 84 PHE A C 1
ATOM 666 O O . PHE A 1 84 ? -8.867 -2.660 -1.925 1.00 94.31 84 PHE A O 1
ATOM 673 N N . ALA A 1 85 ? -6.644 -2.532 -1.669 1.00 93.75 85 ALA A N 1
ATOM 674 C CA . ALA A 1 85 ? -6.565 -1.094 -1.464 1.00 93.75 85 ALA A CA 1
ATOM 675 C C . ALA A 1 85 ? -6.208 -0.414 -2.791 1.00 93.75 85 ALA A C 1
ATOM 677 O O . ALA A 1 85 ? -5.036 -0.326 -3.142 1.00 93.75 85 ALA A O 1
ATOM 678 N N . VAL A 1 86 ? -7.211 0.031 -3.551 1.00 92.88 86 VAL A N 1
ATOM 679 C CA . VAL A 1 86 ? -7.013 0.685 -4.857 1.00 92.88 86 VAL A CA 1
ATOM 680 C C . VAL A 1 86 ? -7.062 2.203 -4.693 1.00 92.88 86 VAL A C 1
ATOM 682 O O . VAL A 1 86 ? -8.068 2.720 -4.219 1.00 92.88 86 VAL A O 1
ATOM 685 N N . GLY A 1 87 ? -5.990 2.914 -5.060 1.00 89.94 87 GLY A N 1
ATOM 686 C CA . GLY A 1 87 ? -5.901 4.379 -4.920 1.00 89.94 87 GLY A CA 1
ATOM 687 C C . GLY A 1 87 ? -6.033 4.857 -3.470 1.00 89.94 87 GLY A C 1
ATOM 688 O O . GLY A 1 87 ? -6.506 5.956 -3.201 1.00 89.94 87 GLY A O 1
ATOM 689 N N . SER A 1 88 ? -5.702 3.989 -2.513 1.00 91.75 88 SER A N 1
ATOM 690 C CA . SER A 1 88 ? -5.947 4.248 -1.100 1.00 91.75 88 SER A CA 1
ATOM 691 C C . SER A 1 88 ? -4.828 5.097 -0.493 1.00 91.75 88 SER A C 1
ATOM 693 O O . SER A 1 88 ? -3.656 4.760 -0.675 1.00 91.75 88 SER A O 1
ATOM 695 N N . PRO A 1 89 ? -5.144 6.110 0.334 1.00 93.19 89 PRO A N 1
ATOM 696 C CA . PRO A 1 89 ? -4.135 6.887 1.048 1.00 93.19 89 PRO A CA 1
ATOM 697 C C . PRO A 1 89 ? -3.564 6.168 2.283 1.00 93.19 89 PRO A C 1
ATOM 699 O O . PRO A 1 89 ? -2.897 6.775 3.122 1.00 93.19 89 PRO A O 1
ATOM 702 N N . LEU A 1 90 ? -3.835 4.867 2.422 1.00 90.50 90 LEU A N 1
ATOM 703 C CA . LEU A 1 90 ? -3.525 4.069 3.603 1.00 90.50 90 LEU A CA 1
ATOM 704 C C . LEU A 1 90 ? -2.049 4.151 4.011 1.00 90.50 90 LEU A C 1
ATOM 706 O O . LEU A 1 90 ? -1.763 4.354 5.187 1.00 90.50 90 LEU A O 1
ATOM 710 N N . GLY A 1 91 ? -1.118 4.054 3.057 1.00 89.88 91 GLY A N 1
ATOM 711 C CA . GLY A 1 91 ? 0.318 4.130 3.351 1.00 89.88 91 GLY A CA 1
ATOM 712 C C . GLY A 1 91 ? 0.723 5.438 4.039 1.00 89.88 91 GLY A C 1
ATOM 713 O O . GLY A 1 91 ? 1.496 5.415 4.993 1.00 89.88 91 GLY A O 1
ATOM 714 N N . VAL A 1 92 ? 0.145 6.569 3.625 1.00 91.31 92 VAL A N 1
ATOM 715 C CA . VAL A 1 92 ? 0.433 7.883 4.227 1.00 91.31 92 VAL A CA 1
ATOM 716 C C . VAL A 1 92 ? -0.099 7.953 5.642 1.00 91.31 92 VAL A C 1
ATOM 718 O O . VAL A 1 92 ? 0.632 8.299 6.565 1.00 91.31 92 VAL A O 1
ATOM 721 N N . PHE A 1 93 ? -1.374 7.613 5.827 1.00 90.56 93 PHE A N 1
ATOM 722 C CA . PHE A 1 93 ? -2.008 7.731 7.134 1.00 90.56 93 PHE A CA 1
ATOM 723 C C . PHE A 1 93 ? -1.397 6.778 8.162 1.00 90.56 93 PHE A C 1
ATOM 725 O O . PHE A 1 93 ? -1.263 7.158 9.323 1.00 90.56 93 PHE A O 1
ATOM 732 N N . LEU A 1 94 ? -0.989 5.573 7.753 1.00 90.00 94 LEU A N 1
ATOM 733 C CA . LEU A 1 94 ? -0.262 4.657 8.632 1.00 90.00 94 LEU A CA 1
ATOM 734 C C . LEU A 1 94 ? 1.115 5.220 9.007 1.00 90.00 94 LEU A C 1
ATOM 736 O O . LEU A 1 94 ? 1.456 5.230 10.188 1.00 90.00 94 LEU A O 1
ATOM 740 N N . ALA A 1 95 ? 1.862 5.772 8.045 1.00 88.56 95 ALA A N 1
ATOM 741 C CA . ALA A 1 95 ? 3.158 6.394 8.310 1.00 88.56 95 ALA A CA 1
ATOM 742 C C . ALA A 1 95 ? 3.050 7.592 9.271 1.00 88.56 95 ALA A C 1
ATOM 744 O O . ALA A 1 95 ? 3.814 7.677 10.229 1.00 88.56 95 ALA A O 1
ATOM 745 N N . LEU A 1 96 ? 2.074 8.482 9.057 1.00 88.38 96 LEU A N 1
ATOM 746 C CA . LEU A 1 96 ? 1.847 9.663 9.901 1.00 88.38 96 LEU A CA 1
ATOM 747 C C . LEU A 1 96 ? 1.441 9.301 11.333 1.00 88.38 96 LEU A C 1
ATOM 749 O O . LEU A 1 96 ? 1.816 9.995 12.271 1.00 88.38 96 LEU A O 1
ATOM 753 N N . ARG A 1 97 ? 0.696 8.206 11.517 1.00 85.88 97 ARG A N 1
ATOM 754 C CA . ARG A 1 97 ? 0.333 7.689 12.848 1.00 85.88 97 ARG A CA 1
ATOM 755 C C . ARG A 1 97 ? 1.451 6.873 13.499 1.00 85.88 97 ARG A C 1
ATOM 757 O O . ARG A 1 97 ? 1.247 6.339 14.584 1.00 85.88 97 ARG A O 1
ATOM 764 N N . ASN A 1 98 ? 2.598 6.749 12.830 1.00 86.75 98 ASN A N 1
ATOM 765 C CA . ASN A 1 98 ? 3.697 5.868 13.204 1.00 86.75 98 ASN A CA 1
ATOM 766 C C . ASN A 1 98 ? 3.242 4.413 13.447 1.00 86.75 98 ASN A C 1
ATOM 768 O O . ASN A 1 98 ? 3.728 3.727 14.350 1.00 86.75 98 ASN A O 1
ATOM 772 N N . ILE A 1 99 ? 2.282 3.958 12.632 1.00 86.75 99 ILE A N 1
ATOM 773 C CA . ILE A 1 99 ? 1.780 2.586 12.631 1.00 86.75 99 ILE A CA 1
ATOM 774 C C . ILE A 1 99 ? 2.559 1.783 11.592 1.00 86.75 99 ILE A C 1
ATOM 776 O O . ILE A 1 99 ? 2.617 2.135 10.410 1.00 86.75 99 ILE A O 1
ATOM 780 N N . ARG A 1 100 ? 3.141 0.675 12.039 1.00 89.12 100 ARG A N 1
ATOM 781 C CA . ARG A 1 100 ? 3.798 -0.324 11.197 1.00 89.12 100 ARG A CA 1
ATOM 782 C C . ARG A 1 100 ? 2.904 -1.543 11.054 1.00 89.12 100 ARG A C 1
ATOM 784 O O . ARG A 1 100 ? 2.067 -1.827 11.908 1.00 89.12 100 ARG A O 1
ATOM 791 N N . ILE A 1 101 ? 3.086 -2.260 9.955 1.00 89.25 101 ILE A N 1
ATOM 792 C CA . ILE A 1 101 ? 2.347 -3.489 9.688 1.00 89.25 101 ILE A CA 1
ATOM 793 C C . ILE A 1 101 ? 3.217 -4.649 10.157 1.00 89.25 101 ILE A C 1
ATOM 795 O O . ILE A 1 101 ? 4.265 -4.912 9.574 1.00 89.25 101 ILE A O 1
ATOM 799 N N . GLY A 1 102 ? 2.792 -5.338 11.211 1.00 85.31 102 GLY A N 1
ATOM 800 C CA . GLY A 1 102 ? 3.617 -6.357 11.857 1.00 85.31 102 GLY A CA 1
ATOM 801 C C . GLY A 1 102 ? 2.826 -7.269 12.785 1.00 85.31 102 GLY A C 1
ATOM 802 O O . GLY A 1 102 ? 1.608 -7.167 12.893 1.00 85.31 102 GLY A O 1
ATOM 803 N N . ILE A 1 103 ? 3.534 -8.185 13.447 1.00 80.19 103 ILE A N 1
ATOM 804 C CA . ILE A 1 103 ? 2.952 -9.167 14.383 1.00 80.19 103 ILE A CA 1
ATOM 805 C C . ILE A 1 103 ? 3.042 -8.646 15.837 1.00 80.19 103 ILE A C 1
ATOM 807 O O . ILE A 1 103 ? 2.776 -9.383 16.780 1.00 80.19 103 ILE A O 1
ATOM 811 N N . GLY A 1 104 ? 3.438 -7.386 16.049 1.00 74.75 104 GLY A N 1
ATOM 812 C CA . GLY A 1 104 ? 3.581 -6.802 17.386 1.00 74.75 104 GLY A CA 1
ATOM 813 C C . GLY A 1 104 ? 4.864 -7.222 18.102 1.00 74.75 104 GLY A C 1
ATOM 814 O O . GLY A 1 104 ? 4.906 -7.213 19.327 1.00 74.75 104 GLY A O 1
ATOM 815 N N . ARG A 1 105 ? 5.890 -7.655 17.358 1.00 70.44 105 ARG A N 1
ATOM 816 C CA . ARG A 1 105 ? 7.156 -8.188 17.904 1.00 70.44 105 ARG A CA 1
ATOM 817 C C . ARG A 1 105 ? 8.404 -7.519 17.323 1.00 70.44 105 ARG A C 1
ATOM 819 O O . ARG A 1 105 ? 9.508 -7.912 17.679 1.00 70.44 105 ARG A O 1
ATOM 826 N N . GLY A 1 106 ? 8.257 -6.542 16.430 1.00 70.19 106 GLY A N 1
ATOM 827 C CA . GLY A 1 106 ? 9.379 -5.896 15.744 1.00 70.19 106 GLY A CA 1
ATOM 828 C C . GLY A 1 106 ? 9.905 -4.626 16.416 1.00 70.19 106 GLY A C 1
ATOM 829 O O . GLY A 1 106 ? 10.562 -3.834 15.749 1.00 70.19 106 GLY A O 1
ATOM 830 N N . GLN A 1 107 ? 9.673 -4.411 17.716 1.00 73.44 107 GLN A N 1
ATOM 831 C CA . GLN A 1 107 ? 10.194 -3.228 18.425 1.00 73.44 107 GLN A CA 1
ATOM 832 C C . GLN A 1 107 ? 11.719 -3.077 18.283 1.00 73.44 107 GLN A C 1
ATOM 834 O O . GLN A 1 107 ? 12.197 -1.997 17.942 1.00 73.44 107 GLN A O 1
ATOM 839 N N . GLU A 1 108 ? 12.468 -4.174 18.436 1.00 78.44 108 GLU A N 1
ATOM 840 C CA . GLU A 1 108 ? 13.918 -4.210 18.190 1.00 78.44 108 GLU A CA 1
ATOM 841 C C . GLU A 1 108 ? 14.256 -3.963 16.714 1.00 78.44 108 GLU A C 1
ATOM 843 O O . GLU A 1 108 ? 15.169 -3.210 16.402 1.00 78.44 108 GLU A O 1
ATOM 848 N N . TYR A 1 109 ? 13.479 -4.538 15.792 1.00 82.56 109 TYR A N 1
ATOM 849 C CA . TYR A 1 109 ? 13.698 -4.393 14.352 1.00 82.56 109 TYR A CA 1
ATOM 850 C C . TYR A 1 109 ? 13.576 -2.936 13.882 1.00 82.56 109 TYR A C 1
ATOM 852 O O . TYR A 1 109 ? 14.304 -2.483 12.990 1.00 82.56 109 TYR A O 1
ATOM 860 N N . TRP A 1 110 ? 12.646 -2.180 14.468 1.00 80.88 110 TRP A N 1
ATOM 861 C CA . TRP A 1 110 ? 12.432 -0.795 14.081 1.00 80.88 110 TRP A CA 1
ATOM 862 C C . TRP A 1 110 ? 13.373 0.188 14.783 1.00 80.88 110 TRP A C 1
ATOM 864 O O . TRP A 1 110 ? 13.740 1.166 14.138 1.00 80.88 110 TRP A O 1
ATOM 874 N N . GLU A 1 111 ? 13.877 -0.103 15.986 1.00 72.19 111 GLU A N 1
ATOM 875 C CA . GLU A 1 111 ? 14.808 0.771 16.737 1.00 72.19 111 GLU A CA 1
ATOM 876 C C . GLU A 1 111 ? 14.217 2.168 17.039 1.00 72.19 111 GLU A C 1
ATOM 878 O O . GLU A 1 111 ? 14.943 3.145 17.210 1.00 72.19 111 GLU A O 1
ATOM 883 N N . GLN A 1 112 ? 12.885 2.298 17.062 1.00 69.88 112 GLN A N 1
ATOM 884 C CA . GLN A 1 112 ? 12.194 3.545 17.403 1.00 69.88 112 GLN A CA 1
ATOM 885 C C . GLN A 1 112 ? 11.241 3.327 18.579 1.00 69.88 112 GLN A C 1
ATOM 887 O O . GLN A 1 112 ? 10.356 2.474 18.518 1.00 69.88 112 GLN A O 1
ATOM 892 N N . GLU A 1 113 ? 11.366 4.161 19.612 1.00 60.44 113 GLU A N 1
ATOM 893 C CA . GLU A 1 113 ? 10.679 3.974 20.901 1.00 60.44 113 GLU A CA 1
ATOM 894 C C . GLU A 1 113 ? 9.157 4.223 20.872 1.00 60.44 113 GLU A C 1
ATOM 896 O O . GLU A 1 113 ? 8.475 3.982 21.859 1.00 60.44 113 GLU A O 1
ATOM 901 N N . ASN A 1 114 ? 8.579 4.625 19.732 1.00 71.38 114 ASN A N 1
ATOM 902 C CA . ASN A 1 114 ? 7.166 5.022 19.637 1.00 71.38 114 ASN A CA 1
ATOM 903 C C . ASN A 1 114 ? 6.391 4.384 18.476 1.00 71.38 114 ASN A C 1
ATOM 905 O O . ASN A 1 114 ? 5.457 4.985 17.941 1.00 71.38 114 ASN A O 1
ATOM 909 N N . ILE A 1 115 ? 6.780 3.187 18.040 1.00 75.31 115 ILE A N 1
ATOM 910 C CA . ILE A 1 115 ? 6.085 2.485 16.956 1.00 75.31 115 ILE A CA 1
ATOM 911 C C . ILE A 1 115 ? 4.965 1.599 17.492 1.00 75.31 115 ILE A C 1
ATOM 913 O O . ILE A 1 115 ? 5.173 0.762 18.366 1.00 75.31 115 ILE A O 1
ATOM 917 N N . SER A 1 116 ? 3.773 1.758 16.913 1.00 79.31 116 SER A N 1
ATOM 918 C CA . SER A 1 116 ? 2.677 0.803 17.082 1.00 79.31 116 SER A CA 1
ATOM 919 C C . SER A 1 116 ? 2.675 -0.171 15.911 1.00 79.31 116 SER A C 1
ATOM 921 O O . SER A 1 116 ? 2.572 0.244 14.762 1.00 79.31 116 SER A O 1
ATOM 923 N N . GLU A 1 117 ? 2.787 -1.464 16.188 1.00 84.75 117 GLU A N 1
ATOM 924 C CA . GLU A 1 117 ? 2.614 -2.507 15.179 1.00 84.75 117 GLU A CA 1
ATOM 925 C C . GLU A 1 117 ? 1.197 -3.065 15.230 1.00 84.75 117 GLU A C 1
ATOM 927 O O . GLU A 1 117 ? 0.783 -3.578 16.267 1.00 84.75 117 GLU A O 1
ATOM 932 N N . ASP A 1 118 ? 0.502 -3.020 14.094 1.00 83.69 118 ASP A N 1
ATOM 933 C CA . ASP A 1 118 ? -0.825 -3.605 13.939 1.00 83.69 118 ASP A CA 1
ATOM 934 C C . ASP A 1 118 ? -0.849 -4.590 12.768 1.00 83.69 118 ASP A C 1
ATOM 936 O O . ASP A 1 118 ? -0.329 -4.330 11.677 1.00 83.69 118 ASP A O 1
ATOM 940 N N . MET A 1 119 ? -1.500 -5.732 12.985 1.00 85.56 119 MET A N 1
ATOM 941 C CA . MET A 1 119 ? -1.710 -6.727 11.940 1.00 85.56 119 MET A CA 1
ATOM 942 C C . MET A 1 119 ? -3.047 -6.466 11.235 1.00 85.56 119 MET A C 1
ATOM 944 O O . MET A 1 119 ? -4.077 -6.348 11.905 1.00 85.56 119 MET A O 1
ATOM 948 N N . PRO A 1 120 ? -3.086 -6.414 9.891 1.00 86.25 120 PRO A N 1
ATOM 949 C CA . PRO A 1 120 ? -4.339 -6.266 9.172 1.00 86.25 120 PRO A CA 1
ATOM 950 C C . PRO A 1 120 ? -5.244 -7.476 9.428 1.00 86.25 120 PRO A C 1
ATOM 952 O O . PRO A 1 120 ? -4.802 -8.623 9.409 1.00 86.25 120 PRO A O 1
ATOM 955 N N . ALA A 1 121 ? -6.540 -7.228 9.609 1.00 87.69 121 ALA A N 1
ATOM 956 C CA . ALA A 1 121 ? -7.549 -8.264 9.841 1.00 87.69 121 ALA A CA 1
ATOM 957 C C . ALA A 1 121 ? -7.957 -9.002 8.545 1.00 87.69 121 ALA A C 1
ATOM 959 O O . ALA A 1 121 ? -9.140 -9.213 8.280 1.00 87.69 121 ALA A O 1
ATOM 960 N N . CYS A 1 122 ? -6.980 -9.367 7.711 1.00 91.44 122 CYS A N 1
ATOM 961 C CA . CYS A 1 122 ? -7.174 -10.105 6.464 1.00 91.44 122 CYS A CA 1
ATOM 962 C C . CYS A 1 122 ? -6.020 -11.088 6.224 1.00 91.44 122 CYS A C 1
ATOM 964 O O . CYS A 1 122 ? -4.936 -10.926 6.782 1.00 91.44 122 CYS A O 1
ATOM 966 N N . ARG A 1 123 ? -6.246 -12.124 5.404 1.00 90.06 123 ARG A N 1
ATOM 967 C CA . ARG A 1 123 ? -5.199 -13.093 5.033 1.00 90.06 123 ARG A CA 1
ATOM 968 C C . ARG A 1 123 ? -4.246 -12.514 3.990 1.00 90.06 123 ARG A C 1
ATOM 970 O O . ARG A 1 123 ? -3.050 -12.782 4.044 1.00 90.06 123 ARG A O 1
ATOM 977 N N . GLN A 1 124 ? -4.772 -11.762 3.027 1.00 92.44 124 GLN A N 1
ATOM 978 C CA . GLN A 1 124 ? -3.991 -11.146 1.957 1.00 92.44 124 GLN A CA 1
ATOM 979 C C . GLN A 1 124 ? -4.387 -9.687 1.776 1.00 92.44 124 GLN A C 1
ATOM 981 O O . GLN A 1 124 ? -5.570 -9.358 1.774 1.00 92.44 124 GLN A O 1
ATOM 986 N N . MET A 1 125 ? -3.395 -8.827 1.569 1.00 92.44 125 MET A N 1
ATOM 987 C CA . MET A 1 125 ? -3.594 -7.411 1.297 1.00 92.44 125 MET A CA 1
ATOM 988 C C . MET A 1 125 ? -2.808 -7.009 0.051 1.00 92.44 125 MET A C 1
ATOM 990 O O . MET A 1 125 ? -1.610 -7.268 -0.044 1.00 92.44 125 MET A O 1
ATOM 994 N N . PHE A 1 126 ? -3.481 -6.339 -0.878 1.00 93.12 126 PHE A N 1
ATOM 995 C CA . PHE A 1 126 ? -2.898 -5.805 -2.103 1.00 93.12 126 PHE A CA 1
ATOM 996 C C . PHE A 1 126 ? -3.100 -4.295 -2.144 1.00 93.12 126 PHE A C 1
ATOM 998 O O . PHE A 1 126 ? -4.233 -3.824 -2.214 1.00 93.12 126 PHE A O 1
ATOM 1005 N N . ASN A 1 127 ? -2.006 -3.538 -2.118 1.00 93.00 127 ASN A N 1
ATOM 1006 C CA . ASN A 1 127 ? -2.035 -2.092 -2.308 1.00 93.00 127 ASN A CA 1
ATOM 1007 C C . ASN A 1 127 ? -1.772 -1.768 -3.781 1.00 93.00 127 ASN A C 1
ATOM 1009 O O . ASN A 1 127 ? -0.668 -1.974 -4.280 1.00 93.00 127 ASN A O 1
ATOM 1013 N N . ILE A 1 128 ? -2.796 -1.291 -4.476 1.00 92.56 128 ILE A N 1
ATOM 1014 C CA . ILE A 1 128 ? -2.767 -0.962 -5.898 1.00 92.56 128 ILE A CA 1
ATOM 1015 C C . ILE A 1 128 ? -2.853 0.552 -6.017 1.00 92.56 128 ILE A C 1
ATOM 1017 O O . ILE A 1 128 ? -3.855 1.160 -5.654 1.00 92.56 128 ILE A O 1
ATOM 1021 N N . PHE A 1 129 ? -1.813 1.173 -6.552 1.00 90.44 129 PHE A N 1
ATOM 1022 C CA . PHE A 1 129 ? -1.737 2.624 -6.656 1.00 90.44 129 PHE A CA 1
ATOM 1023 C C . PHE A 1 129 ? -1.184 3.050 -8.011 1.00 90.44 129 PHE A C 1
ATOM 1025 O O . PHE A 1 129 ? -0.531 2.276 -8.717 1.00 90.44 129 PHE A O 1
ATOM 1032 N N . HIS A 1 130 ? -1.473 4.293 -8.383 1.00 88.69 130 HIS A N 1
ATOM 1033 C CA . HIS A 1 130 ? -0.955 4.894 -9.600 1.00 88.69 130 HIS A CA 1
ATOM 1034 C C . HIS A 1 130 ? 0.321 5.688 -9.273 1.00 88.69 130 HIS A C 1
ATOM 1036 O O . HIS A 1 130 ? 0.332 6.416 -8.286 1.00 88.69 130 HIS A O 1
ATOM 1042 N N . PRO A 1 131 ? 1.393 5.611 -10.084 1.00 83.62 131 PRO A N 1
ATOM 1043 C CA . PRO A 1 131 ? 2.672 6.260 -9.770 1.00 83.62 131 PRO A CA 1
ATOM 1044 C C . PRO A 1 131 ? 2.607 7.794 -9.705 1.00 83.62 131 PRO A C 1
ATOM 1046 O O . PRO A 1 131 ? 3.513 8.414 -9.162 1.00 83.62 131 PRO A O 1
ATOM 1049 N N . TYR A 1 132 ? 1.554 8.397 -10.261 1.00 84.75 132 TYR A N 1
ATOM 1050 C CA . TYR A 1 132 ? 1.319 9.846 -10.242 1.00 84.75 132 TYR A CA 1
ATOM 1051 C C . TYR A 1 132 ? 0.211 10.267 -9.267 1.00 84.75 132 TYR A C 1
ATOM 1053 O O . TYR A 1 132 ? -0.235 11.409 -9.312 1.00 84.75 132 TYR A O 1
ATOM 1061 N N . ASP A 1 133 ? -0.284 9.347 -8.439 1.00 88.19 133 ASP A N 1
ATOM 1062 C CA . ASP A 1 133 ? -1.243 9.674 -7.389 1.00 88.19 133 ASP A CA 1
ATOM 1063 C C . ASP A 1 133 ? -0.480 10.214 -6.163 1.00 88.19 133 ASP A C 1
ATOM 1065 O O . ASP A 1 133 ? 0.312 9.476 -5.571 1.00 88.19 133 ASP A O 1
ATOM 1069 N N . PRO A 1 134 ? -0.682 11.488 -5.778 1.00 81.19 134 PRO A N 1
ATOM 1070 C CA . PRO A 1 134 ? 0.048 12.102 -4.677 1.00 81.19 134 PRO A CA 1
ATOM 1071 C C . PRO A 1 134 ? -0.369 11.575 -3.304 1.00 81.19 134 PRO A C 1
ATOM 1073 O O . PRO A 1 134 ? 0.294 11.914 -2.334 1.00 81.19 134 PRO A O 1
ATOM 1076 N N . VAL A 1 135 ? -1.459 10.809 -3.183 1.00 83.88 135 VAL A N 1
ATOM 1077 C CA . VAL A 1 135 ? -1.930 10.291 -1.890 1.00 83.88 135 VAL A CA 1
ATOM 1078 C C . VAL A 1 135 ? -1.778 8.779 -1.765 1.00 83.88 135 VAL A C 1
ATOM 1080 O O . VAL A 1 135 ? -1.672 8.277 -0.647 1.00 83.88 135 VAL A O 1
ATOM 1083 N N . ALA A 1 136 ? -1.704 8.040 -2.871 1.00 86.19 136 ALA A N 1
ATOM 1084 C CA . ALA A 1 136 ? -1.593 6.585 -2.843 1.00 86.19 136 ALA A CA 1
ATOM 1085 C C . ALA A 1 136 ? -0.130 6.114 -2.738 1.00 86.19 136 ALA A C 1
ATOM 1087 O O . ALA A 1 136 ? 0.538 5.806 -3.726 1.00 86.19 136 ALA A O 1
ATOM 1088 N N . TYR A 1 137 ? 0.364 6.041 -1.499 1.00 87.56 137 TYR A N 1
ATOM 1089 C CA . TYR A 1 137 ? 1.726 5.600 -1.190 1.00 87.56 137 TYR A CA 1
ATOM 1090 C C . TYR A 1 137 ? 1.836 4.097 -0.926 1.00 87.56 137 TYR A C 1
ATOM 1092 O O . TYR A 1 137 ? 0.875 3.389 -0.616 1.00 87.56 137 TYR A O 1
ATOM 1100 N N . ARG A 1 138 ? 3.079 3.626 -1.012 1.00 91.06 138 ARG A N 1
ATOM 1101 C CA . ARG A 1 138 ? 3.492 2.250 -0.747 1.00 91.06 138 ARG A CA 1
ATOM 1102 C C . ARG A 1 138 ? 3.366 1.875 0.725 1.00 91.06 138 ARG A C 1
ATOM 1104 O O . ARG A 1 138 ? 3.782 2.626 1.601 1.00 91.06 138 ARG A O 1
ATOM 1111 N N . VAL A 1 139 ? 2.852 0.672 0.969 1.00 91.94 139 VAL A N 1
ATOM 1112 C CA . VAL A 1 139 ? 2.694 0.100 2.316 1.00 91.94 139 VAL A CA 1
ATOM 1113 C C . VAL A 1 139 ? 3.819 -0.871 2.669 1.00 91.94 139 VAL A C 1
ATOM 1115 O O . VAL A 1 139 ? 4.066 -1.103 3.844 1.00 91.94 139 VAL A O 1
ATOM 1118 N N . GLU A 1 140 ? 4.540 -1.422 1.687 1.00 92.00 140 GLU A N 1
ATOM 1119 C CA . GLU A 1 140 ? 5.602 -2.410 1.925 1.00 92.00 140 GLU A CA 1
ATOM 1120 C C . GLU A 1 140 ? 6.743 -1.875 2.809 1.00 92.00 140 GLU A C 1
ATOM 1122 O O . GLU A 1 140 ? 7.204 -2.616 3.678 1.00 92.00 140 GLU A O 1
ATOM 1127 N N . PRO A 1 141 ? 7.170 -0.600 2.682 1.00 90.75 141 PRO A N 1
ATOM 1128 C CA . PRO A 1 141 ? 8.153 -0.021 3.598 1.00 90.75 141 PRO A CA 1
ATOM 1129 C C . PRO A 1 141 ? 7.667 0.102 5.052 1.00 90.75 141 PRO A C 1
ATOM 1131 O O . PRO A 1 141 ? 8.477 0.300 5.952 1.00 90.75 141 PRO A O 1
ATOM 1134 N N . LEU A 1 142 ? 6.356 -0.001 5.301 1.00 90.44 142 LEU A N 1
ATOM 1135 C CA . LEU A 1 142 ? 5.788 -0.052 6.654 1.00 90.44 142 LEU A CA 1
ATOM 1136 C C . LEU A 1 142 ? 5.794 -1.468 7.239 1.00 90.44 142 LEU A C 1
ATOM 1138 O O . LEU A 1 142 ? 5.561 -1.616 8.434 1.00 90.44 142 LEU A O 1
ATOM 1142 N N . VAL A 1 143 ? 6.042 -2.483 6.404 1.00 90.31 143 VAL A N 1
ATOM 1143 C CA . VAL A 1 143 ? 6.174 -3.890 6.803 1.00 90.31 143 VAL A CA 1
ATOM 1144 C C . VAL A 1 143 ? 7.633 -4.224 7.116 1.00 90.31 143 VAL A C 1
ATOM 1146 O O . VAL A 1 143 ? 7.910 -4.884 8.108 1.00 90.31 143 VAL A O 1
ATOM 1149 N N . CYS A 1 144 ? 8.568 -3.778 6.269 1.00 89.12 144 CYS A N 1
ATOM 1150 C CA . CYS A 1 144 ? 9.997 -4.082 6.389 1.00 89.12 144 CYS A CA 1
ATOM 1151 C C . CYS A 1 144 ? 10.841 -2.950 5.781 1.00 89.12 144 CYS A C 1
ATOM 1153 O O . CYS A 1 144 ? 10.567 -2.502 4.662 1.00 89.12 144 CYS A O 1
ATOM 1155 N N . LYS A 1 145 ? 11.910 -2.530 6.465 1.00 86.50 145 LYS A N 1
ATOM 1156 C CA 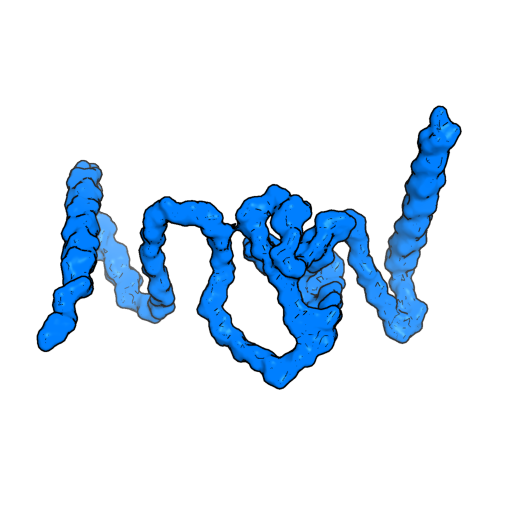. LYS A 1 145 ? 12.875 -1.515 6.007 1.00 86.50 145 LYS A CA 1
ATOM 1157 C C . LYS A 1 145 ? 13.543 -1.915 4.682 1.00 86.50 145 LYS A C 1
ATOM 1159 O O . LYS A 1 145 ? 13.797 -1.076 3.823 1.00 86.50 145 LYS A O 1
ATOM 1164 N N . GLU A 1 146 ? 13.755 -3.199 4.416 1.00 88.50 146 GLU A N 1
ATOM 1165 C CA . GLU A 1 146 ? 14.418 -3.645 3.181 1.00 88.50 146 GLU A CA 1
ATOM 1166 C C . GLU A 1 146 ? 13.541 -3.428 1.933 1.00 88.50 146 GLU A C 1
ATOM 1168 O O . GLU A 1 146 ? 14.024 -3.534 0.803 1.00 88.50 146 GLU A O 1
ATOM 1173 N N . TYR A 1 147 ? 12.251 -3.104 2.099 1.00 89.94 147 TYR A N 1
ATOM 1174 C CA . TYR A 1 147 ? 11.348 -2.790 0.989 1.00 89.94 147 TYR A CA 1
ATOM 1175 C C . TYR A 1 147 ? 11.414 -1.337 0.507 1.00 89.94 147 TYR A C 1
ATOM 1177 O O . TYR A 1 147 ? 10.857 -1.061 -0.562 1.00 89.94 147 TYR A O 1
ATOM 1185 N N . PHE A 1 148 ? 12.122 -0.433 1.202 1.00 87.94 148 PHE A N 1
ATOM 1186 C CA . PHE A 1 148 ? 12.312 0.955 0.747 1.00 87.94 148 PHE A CA 1
ATOM 1187 C C . PHE A 1 148 ? 12.905 1.013 -0.670 1.00 87.94 148 PHE A C 1
ATOM 1189 O O . PHE A 1 148 ? 12.371 1.703 -1.536 1.00 87.94 148 PHE A O 1
ATOM 1196 N N . GLY A 1 149 ? 13.960 0.233 -0.930 1.00 85.56 149 GLY A N 1
ATOM 1197 C CA . GLY A 1 149 ? 14.646 0.208 -2.226 1.00 85.56 149 GLY A CA 1
ATOM 1198 C C . GLY A 1 149 ? 13.987 -0.666 -3.298 1.00 85.56 149 GLY A C 1
ATOM 1199 O O . GLY A 1 149 ? 14.367 -0.588 -4.466 1.00 85.56 149 GLY A O 1
ATOM 1200 N N . LYS A 1 150 ? 13.007 -1.508 -2.940 1.00 88.12 150 LYS A N 1
ATOM 1201 C CA . LYS A 1 150 ? 12.329 -2.371 -3.921 1.00 88.12 150 LYS A CA 1
ATOM 1202 C C . LYS A 1 150 ? 11.292 -1.562 -4.692 1.00 88.12 150 LYS A C 1
ATOM 1204 O O . LYS A 1 150 ? 10.592 -0.755 -4.097 1.00 88.12 150 LYS A O 1
ATOM 1209 N N . ARG A 1 151 ? 11.172 -1.769 -6.003 1.00 85.44 151 ARG A N 1
ATOM 1210 C CA . ARG A 1 151 ? 10.141 -1.118 -6.832 1.00 85.44 151 ARG A CA 1
ATOM 1211 C C . ARG A 1 151 ? 8.789 -1.836 -6.689 1.00 85.44 151 ARG A C 1
ATOM 1213 O O . ARG A 1 151 ? 8.782 -3.035 -6.410 1.00 85.44 151 ARG A O 1
ATOM 1220 N N . PRO A 1 152 ? 7.654 -1.132 -6.861 1.00 87.94 152 PRO A N 1
ATOM 1221 C CA . PRO A 1 152 ? 6.340 -1.768 -6.864 1.00 87.94 152 PRO A CA 1
ATOM 1222 C C . PRO A 1 152 ? 6.175 -2.711 -8.058 1.00 87.94 152 PRO A C 1
ATOM 1224 O O . PRO A 1 152 ? 6.750 -2.495 -9.125 1.00 87.94 152 PRO A O 1
ATOM 1227 N N . VAL A 1 153 ? 5.360 -3.750 -7.875 1.00 87.62 153 VAL A N 1
ATOM 1228 C CA . VAL A 1 153 ? 5.059 -4.718 -8.932 1.00 87.62 153 VAL A CA 1
ATOM 1229 C C . VAL A 1 153 ? 4.116 -4.091 -9.955 1.00 87.62 153 VAL A C 1
ATOM 1231 O O . VAL A 1 153 ? 3.069 -3.545 -9.609 1.00 87.62 153 VAL A O 1
ATOM 1234 N N . LEU A 1 154 ? 4.482 -4.199 -11.230 1.00 86.44 154 LEU A N 1
ATOM 1235 C CA . LEU A 1 154 ? 3.667 -3.728 -12.341 1.00 86.44 154 LEU A CA 1
ATOM 1236 C C . LEU A 1 154 ? 2.529 -4.712 -12.617 1.00 86.44 154 LEU A C 1
ATOM 1238 O O . LEU A 1 154 ? 2.764 -5.894 -12.870 1.00 86.44 154 LEU A O 1
ATOM 1242 N N . ILE A 1 155 ? 1.293 -4.215 -12.611 1.00 84.19 155 ILE A N 1
ATOM 1243 C CA . ILE A 1 155 ? 0.121 -5.022 -12.955 1.00 84.19 155 ILE A CA 1
ATOM 1244 C C . ILE A 1 155 ? 0.059 -5.168 -14.485 1.00 84.19 155 ILE A C 1
ATOM 1246 O O . ILE A 1 155 ? -0.030 -4.156 -15.190 1.00 84.19 155 ILE A O 1
ATOM 1250 N N . PRO A 1 156 ? 0.115 -6.401 -15.026 1.00 77.50 156 PRO A N 1
ATOM 1251 C CA . PRO A 1 156 ? 0.081 -6.625 -16.463 1.00 77.50 156 PRO A CA 1
ATOM 1252 C C . PRO A 1 156 ? -1.286 -6.262 -17.050 1.00 77.50 156 PRO A C 1
ATOM 1254 O O . PRO A 1 156 ? -2.332 -6.439 -16.424 1.00 77.50 156 PRO A O 1
ATOM 1257 N N . TYR A 1 157 ? -1.287 -5.770 -18.288 1.00 76.62 157 TYR A N 1
ATOM 1258 C CA . TYR A 1 157 ? -2.522 -5.427 -18.983 1.00 76.62 157 TYR A CA 1
ATOM 1259 C C . TYR A 1 157 ? -3.269 -6.689 -19.429 1.00 76.62 157 TYR A C 1
ATOM 1261 O O . TYR A 1 157 ? -2.678 -7.604 -20.004 1.00 76.62 157 TYR A O 1
ATOM 1269 N N . HIS A 1 158 ? -4.589 -6.700 -19.245 1.00 71.50 158 HIS A N 1
ATOM 1270 C CA . HIS A 1 158 ? -5.460 -7.849 -19.523 1.00 71.50 158 HIS A CA 1
ATOM 1271 C C . HIS A 1 158 ? -5.444 -8.350 -20.984 1.00 71.50 158 HIS A C 1
ATOM 1273 O O . HIS A 1 158 ? -5.846 -9.478 -21.238 1.00 71.50 158 HIS A O 1
ATOM 1279 N N . ARG A 1 159 ? -4.971 -7.544 -21.949 1.00 74.31 159 ARG A N 1
ATOM 1280 C CA . ARG A 1 159 ? -4.835 -7.935 -23.372 1.00 74.31 159 ARG A CA 1
ATOM 1281 C C . ARG A 1 159 ? -3.415 -8.335 -23.791 1.00 74.31 159 ARG A C 1
ATOM 1283 O O . ARG A 1 159 ? -3.118 -8.343 -24.978 1.00 74.31 159 ARG A O 1
ATOM 1290 N N . GLY A 1 160 ? -2.521 -8.621 -22.843 1.00 61.75 160 GLY A N 1
ATOM 1291 C CA . GLY A 1 160 ? -1.184 -9.153 -23.147 1.00 61.75 160 GLY A CA 1
ATOM 1292 C C . GLY A 1 160 ? -0.180 -8.142 -23.716 1.00 61.75 160 GLY A C 1
ATOM 1293 O O . GLY A 1 160 ? 0.893 -8.535 -24.159 1.00 61.75 160 GLY A O 1
ATOM 1294 N N . GLY A 1 161 ? -0.488 -6.842 -23.685 1.00 66.00 161 GLY A N 1
ATOM 1295 C CA . GLY A 1 161 ? 0.423 -5.776 -24.110 1.00 66.00 161 GLY A CA 1
ATOM 1296 C C . GLY A 1 161 ? 0.982 -4.993 -22.923 1.00 66.00 161 GLY A C 1
ATOM 1297 O O . GLY A 1 161 ? 0.219 -4.433 -22.139 1.00 66.00 161 GLY A O 1
ATOM 1298 N N . LYS A 1 162 ? 2.308 -4.898 -22.793 1.00 68.25 162 LYS A N 1
ATOM 1299 C CA . LYS A 1 162 ? 2.943 -3.904 -21.910 1.00 68.25 162 LYS A CA 1
ATOM 1300 C C . LYS A 1 162 ? 3.144 -2.612 -22.704 1.00 68.25 162 LYS A C 1
ATOM 1302 O O . LYS A 1 162 ? 3.517 -2.666 -23.875 1.00 68.25 162 LYS A O 1
ATOM 1307 N N . ARG A 1 163 ? 2.912 -1.441 -22.097 1.00 71.44 163 ARG A N 1
ATOM 1308 C CA . ARG A 1 163 ? 3.285 -0.169 -22.746 1.00 71.44 163 ARG A CA 1
ATOM 1309 C C . ARG A 1 163 ? 4.801 -0.183 -22.981 1.00 71.44 163 ARG A C 1
ATOM 1311 O O . ARG A 1 163 ? 5.534 -0.607 -22.093 1.00 71.44 163 ARG A O 1
ATOM 1318 N N . LEU A 1 164 ? 5.277 0.285 -24.137 1.00 75.38 164 LEU A N 1
ATOM 1319 C CA . LEU A 1 164 ? 6.698 0.210 -24.519 1.00 75.38 164 LEU A CA 1
ATOM 1320 C C . LEU A 1 164 ? 7.640 0.754 -23.429 1.00 75.38 164 LEU A C 1
ATOM 1322 O O . LEU A 1 164 ? 8.648 0.126 -23.126 1.00 75.38 164 LEU A O 1
ATOM 1326 N N . HIS A 1 165 ? 7.272 1.871 -22.788 1.00 74.50 165 HIS A N 1
ATOM 1327 C CA . HIS A 1 165 ? 8.054 2.451 -21.690 1.00 74.50 165 HIS A CA 1
ATOM 1328 C C . HIS A 1 165 ? 8.172 1.515 -20.478 1.00 74.50 165 HIS A C 1
ATOM 1330 O O . HIS A 1 165 ? 9.225 1.463 -19.856 1.00 74.50 165 HIS A O 1
ATOM 1336 N N . ILE A 1 166 ? 7.127 0.735 -20.182 1.00 77.00 166 ILE A N 1
ATOM 1337 C CA . ILE A 1 166 ? 7.127 -0.264 -19.106 1.00 77.00 166 ILE A CA 1
ATOM 1338 C C . ILE A 1 166 ? 8.083 -1.404 -19.468 1.00 77.00 166 ILE A C 1
ATOM 1340 O O . ILE A 1 166 ? 8.899 -1.810 -18.648 1.00 77.00 166 ILE A O 1
ATOM 1344 N N . GLY A 1 167 ? 8.029 -1.884 -20.715 1.00 75.75 167 GLY A N 1
ATOM 1345 C CA . GLY A 1 167 ? 8.937 -2.930 -21.195 1.00 75.75 167 GLY A CA 1
ATOM 1346 C C . GLY A 1 167 ? 10.404 -2.488 -21.206 1.00 75.75 167 GLY A C 1
ATOM 1347 O O . GLY A 1 167 ? 11.278 -3.238 -20.779 1.00 75.75 167 GLY A O 1
ATOM 1348 N N . PHE A 1 168 ? 10.681 -1.256 -21.639 1.00 78.62 168 PHE A N 1
ATOM 1349 C CA . PHE A 1 168 ? 12.033 -0.694 -21.628 1.00 78.62 168 PHE A CA 1
ATOM 1350 C C . PHE A 1 168 ? 12.570 -0.512 -20.204 1.00 78.62 168 PHE A C 1
ATOM 1352 O O . PHE A 1 168 ? 13.736 -0.812 -19.933 1.00 78.62 168 PHE A O 1
ATOM 1359 N N . GLN A 1 169 ? 11.711 -0.068 -19.283 1.00 79.56 169 GLN A N 1
ATOM 1360 C CA . GLN A 1 169 ? 12.062 0.057 -17.875 1.00 79.56 169 GLN A CA 1
ATOM 1361 C C . GLN A 1 169 ? 12.416 -1.312 -17.273 1.00 79.56 169 GLN A C 1
ATOM 1363 O O . GLN A 1 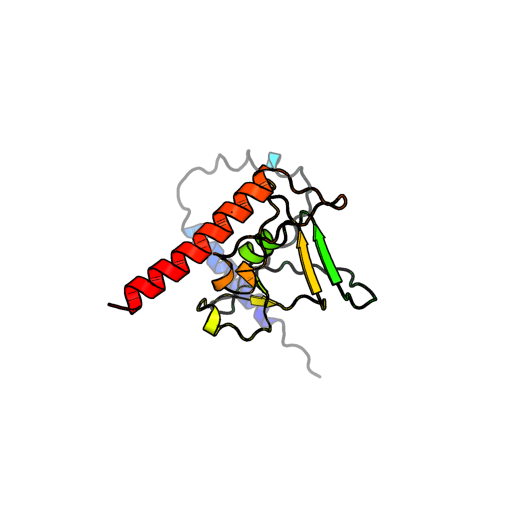169 ? 13.499 -1.455 -16.710 1.00 79.56 169 GLN A O 1
ATOM 1368 N N . GLU A 1 170 ? 11.576 -2.335 -17.462 1.00 80.62 170 GLU A N 1
ATOM 1369 C CA . GLU A 1 170 ? 11.867 -3.697 -16.991 1.00 80.62 170 GLU A CA 1
ATOM 1370 C C . GLU A 1 170 ? 13.168 -4.252 -17.592 1.00 80.62 170 GLU A C 1
ATOM 1372 O O . GLU A 1 170 ? 13.962 -4.877 -16.889 1.00 80.62 170 GLU A O 1
ATOM 1377 N N . PHE A 1 171 ? 13.421 -4.034 -18.886 1.00 81.62 171 PHE A N 1
ATOM 1378 C CA . PHE A 1 171 ? 14.666 -4.470 -19.526 1.00 81.62 171 PHE A CA 1
ATOM 1379 C C . PHE A 1 171 ? 15.896 -3.812 -18.889 1.00 81.62 171 PHE A C 1
ATOM 1381 O O . PHE A 1 171 ? 16.849 -4.502 -18.525 1.00 81.62 171 PHE A O 1
ATOM 1388 N N . THR A 1 172 ? 15.852 -2.489 -18.713 1.00 79.69 172 THR A N 1
ATOM 1389 C CA . THR A 1 172 ? 16.936 -1.717 -18.088 1.00 79.69 172 THR A CA 1
ATOM 1390 C C . THR A 1 172 ? 17.197 -2.198 -16.661 1.00 79.69 172 THR A C 1
ATOM 1392 O O . THR A 1 172 ? 18.348 -2.344 -16.253 1.00 79.69 172 THR A O 1
ATOM 1395 N N . GLU A 1 173 ? 16.143 -2.519 -15.910 1.00 79.44 173 GLU A N 1
ATOM 1396 C CA . GLU A 1 173 ? 16.254 -3.056 -14.552 1.00 79.44 173 GLU A CA 1
ATOM 1397 C C . GLU A 1 173 ? 16.890 -4.452 -14.534 1.00 79.44 173 GLU A C 1
ATOM 1399 O O . GLU A 1 173 ? 17.831 -4.694 -13.777 1.00 79.44 173 GLU A O 1
ATOM 1404 N N . ASN A 1 174 ? 16.446 -5.357 -15.409 1.00 83.38 174 ASN A N 1
ATOM 1405 C CA . ASN A 1 174 ? 17.039 -6.690 -15.534 1.00 83.38 174 ASN A CA 1
ATOM 1406 C C . ASN A 1 174 ? 18.529 -6.623 -15.908 1.00 83.38 174 ASN A C 1
ATOM 1408 O O . ASN A 1 174 ? 19.343 -7.387 -15.379 1.00 83.38 174 ASN A O 1
ATOM 1412 N N . LEU A 1 175 ? 18.899 -5.689 -16.788 1.00 86.88 175 LEU A N 1
ATOM 1413 C CA . LEU A 1 175 ? 20.290 -5.422 -17.141 1.00 86.88 175 LEU A CA 1
ATOM 1414 C C . LEU A 1 175 ? 21.084 -4.901 -15.934 1.00 86.88 175 LEU A C 1
ATOM 1416 O O . LEU A 1 175 ? 22.191 -5.380 -15.682 1.00 86.88 175 LEU A O 1
ATOM 1420 N N . ALA A 1 176 ? 20.522 -3.962 -15.168 1.00 83.38 176 ALA A N 1
ATOM 1421 C CA . ALA A 1 176 ? 21.168 -3.394 -13.989 1.00 83.38 176 ALA A CA 1
ATOM 1422 C C . ALA A 1 176 ? 21.433 -4.463 -12.918 1.00 83.38 176 ALA A C 1
ATOM 1424 O O . ALA A 1 176 ? 22.551 -4.556 -12.414 1.00 83.38 176 ALA A O 1
ATOM 1425 N N . VAL A 1 177 ? 20.452 -5.326 -12.625 1.00 84.06 177 VAL A N 1
ATOM 1426 C CA . VAL A 1 177 ? 20.598 -6.425 -11.652 1.00 84.06 177 VAL A CA 1
ATOM 1427 C C . VAL A 1 177 ? 21.711 -7.390 -12.068 1.00 84.06 177 VAL A C 1
ATOM 1429 O O . VAL A 1 177 ? 22.579 -7.720 -11.258 1.00 84.06 177 VAL A O 1
ATOM 1432 N N . ARG A 1 178 ? 21.741 -7.804 -13.343 1.00 84.81 178 ARG A N 1
ATOM 1433 C CA . ARG A 1 178 ? 22.792 -8.696 -13.866 1.00 84.81 178 ARG A CA 1
ATOM 1434 C C . ARG A 1 178 ? 24.168 -8.038 -13.838 1.00 84.81 178 ARG A C 1
ATOM 1436 O O . ARG A 1 178 ? 25.135 -8.668 -13.422 1.00 84.81 178 ARG A O 1
ATOM 1443 N N . THR A 1 179 ? 24.248 -6.768 -14.228 1.00 88.00 179 THR A N 1
ATOM 1444 C CA . THR A 1 179 ? 25.498 -5.998 -14.201 1.00 88.00 179 THR A CA 1
ATOM 1445 C C . THR A 1 179 ? 26.037 -5.873 -12.778 1.00 88.00 179 THR A C 1
ATOM 1447 O O . THR A 1 179 ? 27.223 -6.097 -12.555 1.00 88.00 179 THR A O 1
ATOM 1450 N N . HIS A 1 180 ? 25.178 -5.581 -11.797 1.00 84.44 180 HIS A N 1
ATOM 1451 C CA . HIS A 1 180 ? 25.574 -5.532 -10.390 1.00 84.44 180 HIS A CA 1
ATOM 1452 C C . HIS A 1 180 ? 26.086 -6.882 -9.878 1.00 84.44 180 HIS A C 1
ATOM 1454 O O . HIS A 1 180 ? 27.108 -6.917 -9.196 1.00 84.44 180 HIS A O 1
ATOM 1460 N N . ALA A 1 181 ? 25.431 -7.989 -10.236 1.00 83.25 181 ALA A N 1
ATOM 1461 C CA . ALA A 1 181 ? 25.887 -9.325 -9.860 1.00 83.25 181 ALA A CA 1
ATOM 1462 C C . ALA A 1 181 ? 27.277 -9.644 -10.442 1.00 83.25 181 ALA A C 1
ATOM 1464 O O . ALA A 1 181 ? 28.157 -10.104 -9.716 1.00 83.25 181 ALA A O 1
ATOM 1465 N N . ILE A 1 182 ? 27.502 -9.325 -11.723 1.00 87.06 182 ILE A N 1
ATOM 1466 C CA . ILE A 1 182 ? 28.803 -9.501 -12.388 1.00 87.06 182 ILE A CA 1
ATOM 1467 C C . ILE A 1 182 ? 29.871 -8.614 -11.739 1.00 87.06 182 ILE A C 1
ATOM 1469 O O . ILE A 1 182 ? 30.970 -9.081 -11.450 1.00 87.06 182 ILE A O 1
ATOM 1473 N N . LYS A 1 183 ? 29.548 -7.346 -11.456 1.00 87.00 183 LYS A N 1
ATOM 1474 C CA . LYS A 1 183 ? 30.456 -6.418 -10.775 1.00 87.00 183 LYS A CA 1
ATOM 1475 C C . LYS A 1 183 ? 30.882 -6.960 -9.410 1.00 87.00 183 LYS A C 1
ATOM 1477 O O . LYS A 1 183 ? 32.068 -6.948 -9.100 1.00 87.00 183 LYS A O 1
ATOM 1482 N N . ASN A 1 184 ? 29.937 -7.454 -8.613 1.00 84.12 184 ASN A N 1
ATOM 1483 C CA . ASN A 1 184 ? 30.229 -8.007 -7.292 1.00 84.12 184 ASN A CA 1
ATOM 1484 C C . ASN A 1 184 ? 31.104 -9.263 -7.387 1.00 84.12 184 ASN A C 1
ATOM 1486 O O . ASN A 1 184 ? 32.057 -9.381 -6.625 1.00 84.12 184 ASN A O 1
ATOM 1490 N N . TYR A 1 185 ? 30.842 -10.140 -8.363 1.00 86.25 185 TYR A N 1
ATOM 1491 C CA . TYR A 1 185 ? 31.690 -11.301 -8.645 1.00 86.25 185 TYR A CA 1
ATOM 1492 C C . TYR A 1 185 ? 33.135 -10.893 -8.972 1.00 86.25 185 TYR A C 1
ATOM 1494 O O . TYR A 1 185 ? 34.079 -11.436 -8.401 1.00 86.25 185 TYR A O 1
ATOM 1502 N N . MET A 1 186 ? 33.316 -9.893 -9.840 1.00 82.44 186 MET A N 1
ATOM 1503 C CA . MET A 1 186 ? 34.646 -9.387 -10.200 1.00 82.44 186 MET A CA 1
ATOM 1504 C C . MET A 1 186 ? 35.380 -8.734 -9.024 1.00 82.44 186 MET A C 1
ATOM 1506 O O . MET A 1 186 ? 36.603 -8.802 -8.964 1.00 82.44 186 MET A O 1
ATOM 1510 N N . ILE A 1 187 ? 34.649 -8.099 -8.104 1.00 79.75 187 ILE A N 1
ATOM 1511 C CA . ILE A 1 187 ? 35.221 -7.501 -6.891 1.00 79.75 187 ILE A CA 1
ATOM 1512 C C . ILE A 1 187 ? 35.622 -8.585 -5.884 1.00 79.75 187 ILE A C 1
ATOM 1514 O O . ILE A 1 187 ? 36.662 -8.447 -5.257 1.00 79.75 187 ILE A O 1
ATOM 1518 N N . SER A 1 188 ? 34.841 -9.661 -5.741 1.00 79.25 188 SER A N 1
ATOM 1519 C CA . SER A 1 188 ? 35.158 -10.765 -4.821 1.00 79.25 188 SER A CA 1
ATOM 1520 C C . SER A 1 188 ? 36.251 -11.711 -5.322 1.00 79.25 188 SER A C 1
ATOM 1522 O O . SER A 1 188 ? 36.826 -12.450 -4.533 1.00 79.25 188 SER A O 1
ATOM 1524 N N . ALA A 1 189 ? 36.504 -11.735 -6.633 1.00 72.62 189 ALA A N 1
ATOM 1525 C CA . ALA A 1 189 ? 37.511 -12.589 -7.262 1.00 72.62 189 ALA A CA 1
ATOM 1526 C C . ALA A 1 189 ? 38.919 -11.958 -7.288 1.00 72.62 189 ALA A C 1
ATOM 1528 O O . ALA A 1 189 ? 39.805 -12.470 -7.975 1.00 72.62 189 ALA A O 1
ATOM 1529 N N . ARG A 1 190 ? 39.114 -10.839 -6.584 1.00 55.41 190 ARG A N 1
ATOM 1530 C CA . ARG A 1 190 ? 40.366 -10.087 -6.487 1.00 55.41 190 ARG A CA 1
ATOM 1531 C C . ARG A 1 190 ? 40.803 -9.988 -5.033 1.00 55.41 190 ARG A C 1
ATOM 1533 O O . ARG A 1 190 ? 42.031 -10.052 -4.817 1.00 55.41 190 ARG A O 1
#

Secondary structure (DSSP, 8-state):
-----SSHHHHHHHHHHHHHHHHHHHT--SS-TTSSSSSHHHHTT----PPP-PPPPP--TT----------PPPPSS-EEEEEEES-THHHHHHHTTEEESSS--HHHHT-TTPEEE--SEEEEEEE--TT-SS---SGGGT-GGGTTSPPPPPPPTTS---HHHHHHHHHHHHHHHHHHHHHHHHHT-

Organism: Trifolium pratense (NCBI:txid57577)

pLDDT: mean 73.02, std 18.73, range [33.34, 95.81]

Radius of gyration: 28.99 Å; chains: 1; bounding box: 64×63×82 Å

InterPro domains:
  IPR004177 DDHD domain [PF02862] (76-175)
  IPR004177 DDHD domain [PS51043] (76-190)
  IPR004177 DDHD domain [SM01127] (76-186)
  IPR058055 PA-PLA1 [PTHR23509] (59-174)